Protein AF-A0A2J6TB02-F1 (afdb_monomer)

Foldseek 3Di:
DPDDDPDPPPPPPDPDDPDDDPDPDDPPPPPPPPPDPQQKDFLVPQPPLLSCQQVDPPHDDQPFDWDQAQRPVGNVDRPTTIGRLVSLLAALCNLVSVQVDALVSSLSRLVVCCDPSHHVVQDAQDLPQADPLLSVVQVVVLCVLVVVVRGLSSSLPFLASNLSLVSQVDCPCPGSSVSQLVSSCVSNVHDSVSSNCNNVVNGPPPDPPGNCVVVVPPPCPPVNVVVVVVVVVVVVVVVVVVVVVVVVVVVVVVPPPPPPPPPPDDDDDDDDDDDDDDDDDDDDDPVVVVVVVVVVVVVVVVVVVVVVVVPPDPDPDDDDDDDDDD

Structure (mmCIF, N/CA/C/O backbone):
data_AF-A0A2J6TB02-F1
#
_entry.id   AF-A0A2J6TB02-F1
#
loop_
_atom_site.group_PDB
_atom_site.id
_atom_site.type_symbol
_atom_site.label_atom_id
_atom_site.label_alt_id
_atom_site.label_comp_id
_atom_site.label_asym_id
_atom_site.label_entity_id
_atom_site.label_seq_id
_atom_site.pdbx_PDB_ins_code
_atom_site.Cartn_x
_atom_site.Cartn_y
_atom_site.Cartn_z
_atom_site.occupancy
_atom_site.B_iso_or_equiv
_atom_site.auth_seq_id
_atom_site.auth_comp_id
_atom_site.auth_asym_id
_atom_site.auth_atom_id
_atom_site.pdbx_PDB_model_num
ATOM 1 N N . MET A 1 1 ? 18.908 25.750 47.864 1.00 46.31 1 MET A N 1
ATOM 2 C CA . MET A 1 1 ? 19.789 26.077 46.721 1.00 46.31 1 MET A CA 1
ATOM 3 C C . MET A 1 1 ? 21.236 26.199 47.199 1.00 46.31 1 MET A C 1
ATOM 5 O O . MET A 1 1 ? 21.707 27.306 47.388 1.00 46.31 1 MET A O 1
ATOM 9 N N . ALA A 1 2 ? 21.917 25.078 47.463 1.00 46.22 2 ALA A N 1
ATOM 10 C CA . ALA A 1 2 ? 23.351 25.050 47.797 1.00 46.22 2 ALA A CA 1
ATOM 11 C C . ALA A 1 2 ? 23.852 23.591 47.831 1.00 46.22 2 ALA A C 1
ATOM 13 O O . ALA A 1 2 ? 24.089 23.058 48.908 1.00 46.22 2 ALA A O 1
ATOM 14 N N . ALA A 1 3 ? 23.924 22.899 46.684 1.00 45.91 3 ALA A N 1
ATOM 15 C CA . ALA A 1 3 ? 24.474 21.529 46.652 1.00 45.91 3 ALA A CA 1
ATOM 16 C C . ALA A 1 3 ? 24.924 21.004 45.268 1.00 45.91 3 ALA A C 1
ATOM 18 O O . ALA A 1 3 ? 25.023 19.796 45.105 1.00 45.91 3 ALA A O 1
ATOM 19 N N . TYR A 1 4 ? 25.197 21.852 44.264 1.00 42.38 4 TYR A N 1
ATOM 20 C CA . TYR A 1 4 ? 25.518 21.364 42.903 1.00 42.38 4 TYR A CA 1
ATOM 21 C C . TYR A 1 4 ? 26.764 21.986 42.249 1.00 42.38 4 TYR A C 1
ATOM 23 O O . TYR A 1 4 ? 26.918 21.926 41.038 1.00 42.38 4 TYR A O 1
ATOM 31 N N . PHE A 1 5 ? 27.694 22.550 43.029 1.00 45.69 5 PHE A N 1
ATOM 32 C CA . PHE A 1 5 ? 28.854 23.280 42.480 1.00 45.69 5 PHE A CA 1
ATOM 33 C C . PHE A 1 5 ? 30.220 22.582 42.628 1.00 45.69 5 PHE A C 1
ATOM 35 O O . PHE A 1 5 ? 31.251 23.204 42.399 1.00 45.69 5 PHE A O 1
ATOM 42 N N . LYS A 1 6 ? 30.272 21.296 43.011 1.00 44.72 6 LYS A N 1
ATOM 43 C CA . LYS A 1 6 ? 31.541 20.610 43.350 1.00 44.72 6 LYS A CA 1
ATOM 44 C C . LYS A 1 6 ? 32.016 19.510 42.392 1.00 44.72 6 LYS A C 1
ATOM 46 O O . LYS A 1 6 ? 32.997 18.847 42.703 1.00 44.72 6 LYS A O 1
ATOM 51 N N . LEU A 1 7 ? 31.395 19.336 41.225 1.00 42.66 7 LEU A N 1
ATOM 52 C CA . LEU A 1 7 ? 31.739 18.236 40.304 1.00 42.66 7 LEU A CA 1
ATOM 53 C C . LEU A 1 7 ? 32.368 18.657 38.966 1.00 42.66 7 LEU A C 1
ATOM 55 O O . LEU A 1 7 ? 32.603 17.802 38.122 1.00 42.66 7 LEU A O 1
ATOM 59 N N . TRP A 1 8 ? 32.722 19.934 38.782 1.00 38.50 8 TRP A N 1
ATOM 60 C CA . TRP A 1 8 ? 33.265 20.428 37.504 1.00 38.50 8 TRP A CA 1
ATOM 61 C C . TRP A 1 8 ? 34.790 20.651 37.466 1.00 38.50 8 TRP A C 1
ATOM 63 O O . TRP A 1 8 ? 35.304 21.157 36.479 1.00 38.50 8 TRP A O 1
ATOM 73 N N . ILE A 1 9 ? 35.540 20.270 38.511 1.00 46.28 9 ILE A N 1
ATOM 74 C CA . ILE A 1 9 ? 36.984 20.591 38.614 1.00 46.28 9 ILE A CA 1
ATOM 75 C C . ILE A 1 9 ? 37.921 19.389 38.357 1.00 46.28 9 ILE A C 1
ATOM 77 O O . ILE A 1 9 ? 39.117 19.576 38.172 1.00 46.28 9 ILE A O 1
ATOM 81 N N . ILE A 1 10 ? 37.425 18.150 38.250 1.00 47.09 10 ILE A N 1
ATOM 82 C CA . ILE A 1 10 ? 38.316 16.968 38.152 1.00 47.09 10 ILE A CA 1
ATOM 83 C C . ILE A 1 10 ? 38.626 16.540 36.698 1.00 47.09 10 ILE A C 1
ATOM 85 O O . ILE A 1 10 ? 39.476 15.685 36.480 1.00 47.09 10 ILE A O 1
ATOM 89 N N . SER A 1 11 ? 38.036 17.165 35.673 1.00 44.38 11 SER A N 1
ATOM 90 C CA . SER A 1 11 ? 38.242 16.718 34.280 1.00 44.38 11 SER A CA 1
ATOM 91 C C . SER A 1 11 ? 39.405 17.389 33.528 1.00 44.38 11 SER A C 1
ATOM 93 O O . SER A 1 11 ? 39.646 17.047 32.374 1.00 44.38 11 SER A O 1
ATOM 95 N N . SER A 1 12 ? 40.151 18.304 34.161 1.00 46.81 12 SER A N 1
ATOM 96 C CA . SER A 1 12 ? 41.188 19.118 33.492 1.00 46.81 12 SER A CA 1
ATOM 97 C C . SER A 1 12 ? 42.635 18.639 33.696 1.00 46.81 12 SER A C 1
ATOM 99 O O . SER A 1 12 ? 43.562 19.403 33.444 1.00 46.81 12 SER A O 1
ATOM 101 N N . LEU A 1 13 ? 42.865 17.403 34.158 1.00 48.31 13 LEU A N 1
ATOM 102 C CA . LEU A 1 13 ? 44.206 16.936 34.566 1.00 48.31 13 LEU A CA 1
ATOM 103 C C . LEU A 1 13 ? 44.721 15.667 33.867 1.00 48.31 13 LEU A C 1
ATOM 105 O O . LEU A 1 13 ? 45.691 15.071 34.321 1.00 48.31 13 LEU A O 1
ATOM 109 N N . LEU A 1 14 ? 44.143 15.286 32.726 1.00 47.66 14 LEU A N 1
ATOM 110 C CA . LEU A 1 14 ? 44.705 14.245 31.856 1.00 47.66 14 LEU A CA 1
ATOM 111 C C . LEU A 1 14 ? 45.014 14.818 30.473 1.00 47.66 14 LEU A C 1
ATOM 113 O O . LEU A 1 14 ? 44.365 14.521 29.474 1.00 47.66 14 LEU A O 1
ATOM 117 N N . GLY A 1 15 ? 46.049 15.658 30.439 1.00 50.22 15 GLY A N 1
ATOM 118 C CA . GLY A 1 15 ? 46.806 15.920 29.224 1.00 50.22 15 GLY A CA 1
ATOM 119 C C . GLY A 1 15 ? 47.585 14.667 28.832 1.00 50.22 15 GLY A C 1
ATOM 120 O O . GLY A 1 15 ? 48.647 14.398 29.384 1.00 50.22 15 GLY A O 1
ATOM 121 N N . LEU A 1 16 ? 47.056 13.909 27.874 1.00 47.41 16 LEU A N 1
ATOM 122 C CA . LEU A 1 16 ? 47.821 12.945 27.088 1.00 47.41 16 LEU A CA 1
ATOM 123 C C . LEU A 1 16 ? 47.877 13.463 25.652 1.00 47.41 16 LEU A C 1
ATOM 125 O O . LEU A 1 16 ? 46.959 13.292 24.855 1.00 47.41 16 LEU A O 1
ATOM 129 N N . THR A 1 17 ? 48.978 14.142 25.352 1.00 49.94 17 THR A N 1
ATOM 130 C CA . THR A 1 17 ? 49.419 14.481 24.002 1.00 49.94 17 THR A CA 1
ATOM 131 C C . THR A 1 17 ? 49.739 13.189 23.249 1.00 49.94 17 THR A C 1
ATOM 133 O O . THR A 1 17 ? 50.768 12.563 23.499 1.00 49.94 17 THR A O 1
ATOM 136 N N . SER A 1 18 ? 48.860 12.771 22.337 1.00 43.19 18 SER A N 1
ATOM 137 C CA . SER A 1 18 ? 49.155 11.720 21.358 1.00 43.19 18 SER A CA 1
ATOM 138 C C . SER A 1 18 ? 49.619 12.392 20.066 1.00 43.19 18 SER A C 1
ATOM 140 O O . SER A 1 18 ? 48.856 12.576 19.122 1.00 43.19 18 SER A O 1
ATOM 142 N N . SER A 1 19 ? 50.871 12.842 20.084 1.00 52.50 19 SER A N 1
ATOM 143 C CA . SER A 1 19 ? 51.594 13.278 18.892 1.00 52.50 19 SER A CA 1
ATOM 144 C C . SER A 1 19 ? 52.456 12.118 18.396 1.00 52.50 19 SER A C 1
ATOM 146 O O . SER A 1 19 ? 53.088 11.428 19.191 1.00 52.50 19 SER A O 1
ATOM 148 N N . ASP A 1 20 ? 52.483 11.947 17.078 1.00 50.38 20 ASP A N 1
ATOM 149 C CA . ASP A 1 20 ? 53.468 11.175 16.314 1.00 50.38 20 ASP A CA 1
ATOM 150 C C . ASP A 1 20 ? 53.402 9.644 16.358 1.00 50.38 20 ASP A C 1
ATOM 152 O O . ASP A 1 20 ? 54.275 8.941 16.858 1.00 50.38 20 ASP A O 1
ATOM 156 N N . LEU A 1 21 ? 52.427 9.119 15.615 1.00 48.91 21 LEU A N 1
ATOM 157 C CA . LEU A 1 21 ? 52.620 7.901 14.829 1.00 48.91 21 LEU A CA 1
ATOM 158 C C . LEU A 1 21 ? 52.198 8.185 13.381 1.00 48.91 21 LEU A C 1
ATOM 160 O O . LEU A 1 21 ? 51.115 7.817 12.929 1.00 48.91 21 LEU A O 1
ATOM 164 N N . GLN A 1 22 ? 53.074 8.874 12.639 1.00 49.88 22 GLN A N 1
ATOM 165 C CA . GLN A 1 22 ? 53.019 8.907 11.177 1.00 49.88 22 GLN A CA 1
ATOM 166 C C . GLN A 1 22 ? 53.324 7.505 10.634 1.00 49.88 22 GLN A C 1
ATOM 168 O O . GLN A 1 22 ? 54.446 7.172 10.249 1.00 49.88 22 GLN A O 1
ATOM 173 N N . ALA A 1 23 ? 52.294 6.664 10.592 1.00 51.59 23 ALA A N 1
ATOM 174 C CA . ALA A 1 23 ? 52.298 5.466 9.779 1.00 51.59 23 ALA A CA 1
ATOM 175 C C . ALA A 1 23 ? 52.357 5.893 8.306 1.00 51.59 23 ALA A C 1
ATOM 177 O O . ALA A 1 23 ? 51.432 6.503 7.768 1.00 51.59 23 ALA A O 1
ATOM 178 N N . LYS A 1 24 ? 53.485 5.573 7.673 1.00 54.25 24 LYS A N 1
ATOM 179 C CA . LYS A 1 24 ? 53.781 5.700 6.246 1.00 54.25 24 LYS A CA 1
ATOM 180 C C . LYS A 1 24 ? 52.652 5.050 5.428 1.00 54.25 24 LYS A C 1
ATOM 182 O O . LYS A 1 24 ? 52.675 3.847 5.173 1.00 54.25 24 LYS A O 1
ATOM 187 N N . ARG A 1 25 ? 51.629 5.834 5.060 1.00 47.38 25 ARG A N 1
ATOM 188 C CA . ARG A 1 25 ? 50.544 5.415 4.161 1.00 47.38 25 ARG A CA 1
ATOM 189 C C . ARG A 1 25 ? 51.176 5.061 2.820 1.00 47.38 25 ARG A C 1
ATOM 191 O O . ARG A 1 25 ? 51.662 5.934 2.106 1.00 47.38 25 ARG A O 1
ATOM 198 N N . SER A 1 26 ? 51.182 3.767 2.507 1.00 56.66 26 SER A N 1
ATOM 199 C CA . SER A 1 26 ? 51.401 3.296 1.142 1.00 56.66 26 SER A CA 1
ATOM 200 C C . SER A 1 26 ? 50.425 4.017 0.208 1.00 56.66 26 SER A C 1
ATOM 202 O O . SER A 1 26 ? 49.296 4.286 0.633 1.00 56.66 26 SER A O 1
ATOM 204 N N . PRO A 1 27 ? 50.828 4.347 -1.032 1.00 55.12 27 PRO A N 1
ATOM 205 C CA . PRO A 1 27 ? 49.928 4.941 -2.008 1.00 55.12 27 PRO A CA 1
ATOM 206 C C . PRO A 1 27 ? 48.699 4.043 -2.128 1.00 55.12 27 PRO A C 1
ATOM 208 O O . PRO A 1 27 ? 48.798 2.874 -2.505 1.00 55.12 27 PRO A O 1
ATOM 211 N N . SER A 1 28 ? 47.562 4.589 -1.699 1.00 51.31 28 SER A N 1
ATOM 212 C CA . SER A 1 28 ? 46.261 3.948 -1.783 1.00 51.31 28 SER A CA 1
ATOM 213 C C . SER A 1 28 ? 46.051 3.561 -3.236 1.00 51.31 28 SER A C 1
ATOM 215 O O . SER A 1 28 ? 45.932 4.422 -4.106 1.00 51.31 28 SER A O 1
ATOM 217 N N . PHE A 1 29 ? 46.067 2.260 -3.507 1.00 54.38 29 PHE A N 1
ATOM 218 C CA . PHE A 1 29 ? 45.576 1.721 -4.757 1.00 54.38 29 PHE A CA 1
ATOM 219 C C . PHE A 1 29 ? 44.070 1.993 -4.754 1.00 54.38 29 PHE A C 1
ATOM 221 O O . PHE A 1 29 ? 43.283 1.166 -4.294 1.00 54.38 29 PHE A O 1
ATOM 228 N N . GLU A 1 30 ? 43.670 3.183 -5.212 1.00 52.59 30 GLU A N 1
ATOM 229 C CA . GLU A 1 30 ? 42.312 3.463 -5.666 1.00 52.59 30 GLU A CA 1
ATOM 230 C C . GLU A 1 30 ? 42.057 2.538 -6.853 1.00 52.59 30 GLU A C 1
ATOM 232 O O . GLU A 1 30 ? 42.156 2.896 -8.027 1.00 52.59 30 GLU A O 1
ATOM 237 N N . ARG A 1 31 ? 41.749 1.278 -6.539 1.00 54.69 31 ARG A N 1
ATOM 238 C CA . ARG A 1 31 ? 41.022 0.422 -7.451 1.00 54.69 31 ARG A CA 1
ATOM 239 C C . ARG A 1 31 ? 39.758 1.226 -7.729 1.00 54.69 31 ARG A C 1
ATOM 241 O O . ARG A 1 31 ? 38.950 1.402 -6.821 1.00 54.69 31 ARG A O 1
ATOM 248 N N . LYS A 1 32 ? 39.618 1.760 -8.948 1.00 52.91 32 LYS A N 1
ATOM 249 C CA . LYS A 1 32 ? 38.325 2.171 -9.500 1.00 52.91 32 LYS A CA 1
ATOM 250 C C . LYS A 1 32 ? 37.442 0.931 -9.421 1.00 52.91 32 LYS A C 1
ATOM 252 O O . LYS A 1 32 ? 37.404 0.129 -10.350 1.00 52.91 32 LYS A O 1
ATOM 257 N N . ILE A 1 33 ? 36.829 0.704 -8.263 1.00 57.88 33 ILE A N 1
ATOM 258 C CA . ILE A 1 33 ? 35.740 -0.239 -8.113 1.00 57.88 33 ILE A CA 1
ATOM 259 C C . ILE A 1 33 ? 34.670 0.405 -8.976 1.00 57.88 33 ILE A C 1
ATOM 261 O O . ILE A 1 33 ? 34.096 1.423 -8.592 1.00 57.88 33 ILE A O 1
ATOM 265 N N . GLY A 1 34 ? 34.536 -0.091 -10.211 1.00 57.19 34 GLY A N 1
ATOM 266 C CA . GLY A 1 34 ? 33.449 0.314 -11.086 1.00 57.19 34 GLY A CA 1
ATOM 267 C C . GLY A 1 34 ? 32.182 0.227 -10.255 1.00 57.19 34 GLY A C 1
ATOM 268 O O . GLY A 1 34 ? 31.964 -0.797 -9.603 1.00 57.19 34 GLY A O 1
ATOM 269 N N . ALA A 1 35 ? 31.447 1.338 -10.173 1.00 69.12 35 ALA A N 1
ATOM 270 C CA . ALA A 1 35 ? 30.229 1.408 -9.386 1.00 69.12 35 ALA A CA 1
ATOM 271 C C . ALA A 1 35 ? 29.394 0.167 -9.711 1.00 69.12 35 ALA A C 1
ATOM 273 O O . ALA A 1 35 ? 29.179 -0.136 -10.888 1.00 69.12 35 ALA A O 1
ATOM 274 N N . ALA A 1 36 ? 29.018 -0.592 -8.678 1.00 73.62 36 ALA A N 1
ATOM 275 C CA . ALA A 1 36 ? 28.166 -1.752 -8.873 1.00 73.62 36 ALA A CA 1
ATOM 276 C C . ALA A 1 36 ? 26.937 -1.300 -9.680 1.00 73.62 36 ALA A C 1
ATOM 278 O O . ALA A 1 36 ? 26.425 -0.206 -9.410 1.00 73.62 36 ALA A O 1
ATOM 279 N N . PRO A 1 37 ? 26.508 -2.073 -10.693 1.00 74.50 37 PRO A N 1
ATOM 280 C CA . PRO A 1 37 ? 25.374 -1.687 -11.516 1.00 74.50 37 PRO A CA 1
ATOM 281 C C . PRO A 1 37 ? 24.188 -1.392 -10.601 1.00 74.50 37 PRO A C 1
ATOM 283 O O . PRO A 1 37 ? 23.823 -2.217 -9.762 1.00 74.50 37 PRO A O 1
ATOM 286 N N . THR A 1 38 ? 23.641 -0.182 -10.719 1.00 81.12 38 THR A N 1
ATOM 287 C CA . THR A 1 38 ? 22.475 0.226 -9.939 1.00 81.12 38 THR A CA 1
ATOM 288 C C . THR A 1 38 ? 21.343 -0.742 -10.258 1.00 81.12 38 THR A C 1
ATOM 290 O O . THR A 1 38 ? 21.076 -0.974 -11.441 1.00 81.12 38 THR A O 1
ATOM 293 N N . PRO A 1 39 ? 20.692 -1.339 -9.250 1.00 89.19 39 PRO A N 1
ATOM 294 C CA . PRO A 1 39 ? 19.621 -2.274 -9.518 1.00 89.19 39 PRO A CA 1
ATOM 295 C C . PRO A 1 39 ? 18.463 -1.549 -10.216 1.00 89.19 39 PRO A C 1
ATOM 297 O O . PRO A 1 39 ? 18.171 -0.376 -9.951 1.00 89.19 39 PRO A O 1
ATOM 300 N N . THR A 1 40 ? 17.842 -2.237 -11.170 1.00 90.69 40 THR A N 1
ATOM 301 C CA . THR A 1 40 ? 16.802 -1.684 -12.042 1.00 90.69 40 THR A CA 1
ATOM 302 C C . THR A 1 40 ? 15.509 -2.473 -11.904 1.00 90.69 40 THR A C 1
ATOM 304 O O . THR A 1 40 ? 15.520 -3.666 -11.609 1.00 90.69 40 THR A O 1
ATOM 307 N N . ILE A 1 41 ? 14.387 -1.788 -12.111 1.00 89.62 41 ILE A N 1
ATOM 308 C CA . ILE A 1 41 ? 13.053 -2.379 -12.154 1.00 89.62 41 ILE A CA 1
ATOM 309 C C . ILE A 1 41 ? 12.699 -2.698 -13.596 1.00 89.62 41 ILE A C 1
ATOM 311 O O . ILE A 1 41 ? 12.678 -1.806 -14.450 1.00 89.62 41 ILE A O 1
ATOM 315 N N . ASP A 1 42 ? 12.357 -3.960 -13.827 1.00 87.12 42 ASP A N 1
ATOM 316 C CA . ASP A 1 42 ? 11.754 -4.425 -15.066 1.00 87.12 42 ASP A CA 1
ATOM 317 C C . ASP A 1 42 ? 10.227 -4.485 -14.924 1.00 87.12 42 ASP A C 1
ATOM 319 O O . ASP A 1 42 ? 9.672 -5.337 -14.222 1.00 87.12 42 ASP A O 1
ATOM 323 N N . LEU A 1 43 ? 9.537 -3.575 -15.614 1.00 87.00 43 LEU A N 1
ATOM 324 C CA . LEU A 1 43 ? 8.075 -3.529 -15.628 1.00 87.00 43 LEU A CA 1
ATOM 325 C C . LEU A 1 43 ? 7.449 -4.694 -16.405 1.00 87.00 43 LEU A C 1
ATOM 327 O O . LEU A 1 43 ? 6.277 -4.999 -16.193 1.00 87.00 43 LEU A O 1
ATOM 331 N N . SER A 1 44 ? 8.208 -5.391 -17.256 1.00 85.00 44 SER A N 1
ATOM 332 C CA . SER A 1 44 ? 7.722 -6.572 -17.980 1.00 85.00 44 SER A CA 1
ATOM 333 C C . SER A 1 44 ? 7.493 -7.788 -17.071 1.00 85.00 44 SER A C 1
ATOM 335 O O . SER A 1 44 ? 6.870 -8.764 -17.483 1.00 85.00 44 SER A O 1
ATOM 337 N N . LEU A 1 45 ? 7.939 -7.718 -15.812 1.00 88.88 45 LEU A N 1
ATOM 338 C CA . LEU A 1 45 ? 7.662 -8.719 -14.781 1.00 88.88 45 LEU A CA 1
ATOM 339 C C . LEU A 1 45 ? 6.394 -8.414 -13.969 1.00 88.88 45 LEU A C 1
ATOM 341 O O . LEU A 1 45 ? 6.009 -9.223 -13.125 1.00 88.88 45 LEU A O 1
ATOM 345 N N . MET A 1 46 ? 5.741 -7.266 -14.194 1.00 89.62 46 MET A N 1
ATOM 346 C CA . MET A 1 46 ? 4.469 -6.949 -13.537 1.00 89.62 46 MET A CA 1
ATOM 347 C C . MET A 1 46 ? 3.365 -7.926 -13.981 1.00 89.62 46 MET A C 1
ATOM 349 O O . MET A 1 46 ? 3.453 -8.519 -15.053 1.00 89.62 46 MET A O 1
ATOM 353 N N . PRO A 1 47 ? 2.267 -8.086 -13.230 1.00 91.69 47 PRO A N 1
ATOM 354 C CA . PRO A 1 47 ? 1.117 -8.859 -13.700 1.00 91.69 47 PRO A CA 1
ATOM 355 C C . PRO A 1 47 ? 0.535 -8.302 -15.014 1.00 91.69 47 PRO A C 1
ATOM 357 O O . PRO A 1 47 ? 0.496 -7.091 -15.216 1.00 91.69 47 PRO A O 1
ATOM 360 N N . ALA A 1 48 ? 0.023 -9.164 -15.897 1.00 88.69 48 ALA A N 1
ATOM 361 C CA . ALA A 1 48 ? -0.337 -8.801 -17.278 1.00 88.69 48 ALA A CA 1
ATOM 362 C C . ALA A 1 48 ? -1.277 -7.583 -17.416 1.00 88.69 48 ALA A C 1
ATOM 364 O O . ALA A 1 48 ? -1.062 -6.732 -18.277 1.00 88.69 48 ALA A O 1
ATOM 365 N N . CYS A 1 49 ? -2.300 -7.457 -16.560 1.00 87.06 49 CYS A N 1
ATOM 366 C CA . CYS A 1 49 ? -3.183 -6.281 -16.593 1.00 87.06 49 CYS A CA 1
ATOM 367 C C . CYS A 1 49 ? -2.423 -4.989 -16.260 1.00 87.06 49 CYS A C 1
ATOM 369 O O . CYS A 1 49 ? -2.619 -3.952 -16.889 1.00 87.06 49 CYS A O 1
ATOM 371 N N . VAL A 1 50 ? -1.526 -5.076 -15.282 1.00 87.25 50 VAL A N 1
ATOM 372 C CA . VAL A 1 50 ? -0.728 -3.958 -14.788 1.00 87.25 50 VAL A CA 1
ATOM 373 C C . VAL A 1 50 ? 0.250 -3.505 -15.858 1.00 87.25 50 VAL A C 1
ATOM 375 O O . VAL A 1 50 ? 0.342 -2.311 -16.108 1.00 87.25 50 VAL A O 1
ATOM 378 N N . GLN A 1 51 ? 0.900 -4.439 -16.557 1.00 87.19 51 GLN A N 1
ATOM 379 C CA . GLN A 1 51 ? 1.760 -4.113 -17.697 1.00 87.19 51 GLN A CA 1
ATOM 380 C C . GLN A 1 51 ? 1.016 -3.254 -18.725 1.00 87.19 51 GLN A C 1
ATOM 382 O O . GLN A 1 51 ? 1.484 -2.177 -19.088 1.00 87.19 51 GLN A O 1
ATOM 387 N N . GLY A 1 52 ? -0.182 -3.687 -19.134 1.00 84.00 52 GLY A N 1
ATOM 388 C CA . GLY A 1 52 ? -0.995 -2.959 -20.110 1.00 84.00 52 GLY A CA 1
ATOM 389 C C . GLY A 1 52 ? -1.367 -1.544 -19.658 1.00 84.00 52 GLY A C 1
ATOM 390 O O . GLY A 1 52 ? -1.355 -0.619 -20.467 1.00 84.00 52 GLY A O 1
ATOM 391 N N . SER A 1 53 ? -1.655 -1.354 -18.369 1.00 85.75 53 SER A N 1
ATOM 392 C CA . SER A 1 53 ? -2.073 -0.056 -17.828 1.00 85.75 53 SER A CA 1
ATOM 393 C C . SER A 1 53 ? -0.918 0.865 -17.425 1.00 85.75 53 SER A C 1
ATOM 395 O O . SER A 1 53 ? -1.072 2.083 -17.480 1.00 85.75 53 SER A O 1
ATOM 397 N N . CYS A 1 54 ? 0.218 0.312 -17.003 1.00 83.31 54 CYS A N 1
ATOM 398 C CA . CYS A 1 54 ? 1.353 1.056 -16.449 1.00 83.31 54 CYS A CA 1
ATOM 399 C C . CYS A 1 54 ? 2.444 1.359 -17.477 1.00 83.31 54 CYS A C 1
ATOM 401 O O . CYS A 1 54 ? 3.172 2.331 -17.309 1.00 83.31 54 CYS A O 1
ATOM 403 N N . ILE A 1 55 ? 2.550 0.555 -18.537 1.00 82.81 55 ILE A N 1
ATOM 404 C CA . ILE A 1 55 ? 3.535 0.742 -19.616 1.00 82.81 55 ILE A CA 1
ATOM 405 C C . ILE A 1 55 ? 2.911 1.515 -20.796 1.00 82.81 55 ILE A C 1
ATOM 407 O O . ILE A 1 55 ? 3.611 1.973 -21.697 1.00 82.81 55 ILE A O 1
ATOM 411 N N . SER A 1 56 ? 1.586 1.702 -20.796 1.00 76.12 56 SER A N 1
ATOM 412 C CA . SER A 1 56 ? 0.891 2.464 -21.836 1.00 76.12 56 SER A CA 1
ATOM 413 C C . SER A 1 56 ? 1.401 3.913 -21.920 1.00 76.12 56 SER A C 1
ATOM 415 O O . SER A 1 56 ? 1.576 4.551 -20.881 1.00 76.12 56 SER A O 1
ATOM 417 N N . PRO A 1 57 ? 1.534 4.499 -23.128 1.00 71.44 57 PRO A N 1
ATOM 418 C CA . PRO A 1 57 ? 1.871 5.916 -23.308 1.00 71.44 57 PRO A CA 1
ATOM 419 C C . PRO A 1 57 ? 0.897 6.883 -22.619 1.00 71.44 57 PRO A C 1
ATOM 421 O O . PRO A 1 57 ? 1.220 8.047 -22.411 1.00 71.44 57 PRO A O 1
ATOM 424 N N . SER A 1 58 ? -0.315 6.419 -22.301 1.00 72.88 58 SER A N 1
ATOM 425 C CA . SER A 1 58 ? -1.336 7.194 -21.590 1.00 72.88 58 SER A CA 1
ATOM 426 C C . SER A 1 58 ? -1.184 7.153 -20.065 1.00 72.88 58 SER A C 1
ATOM 428 O O . SER A 1 58 ? -1.944 7.825 -19.366 1.00 72.88 58 SER A O 1
ATOM 430 N N . ALA A 1 59 ? -0.263 6.345 -19.533 1.00 76.62 59 ALA A N 1
ATOM 431 C CA . ALA A 1 59 ? 0.000 6.283 -18.103 1.00 76.62 59 ALA A CA 1
ATOM 432 C C . ALA A 1 59 ? 0.617 7.600 -17.610 1.00 76.62 59 ALA A C 1
ATOM 434 O O . ALA A 1 59 ? 1.368 8.271 -18.321 1.00 76.62 59 ALA A O 1
ATOM 435 N N . LYS A 1 60 ? 0.299 7.974 -16.365 1.00 77.06 60 LYS A N 1
ATOM 436 C CA . LYS A 1 60 ? 0.896 9.146 -15.718 1.00 77.06 60 LYS A CA 1
ATOM 437 C C . LYS A 1 60 ? 2.419 8.952 -15.688 1.00 77.06 60 LYS A C 1
ATOM 439 O O . LYS A 1 60 ? 2.866 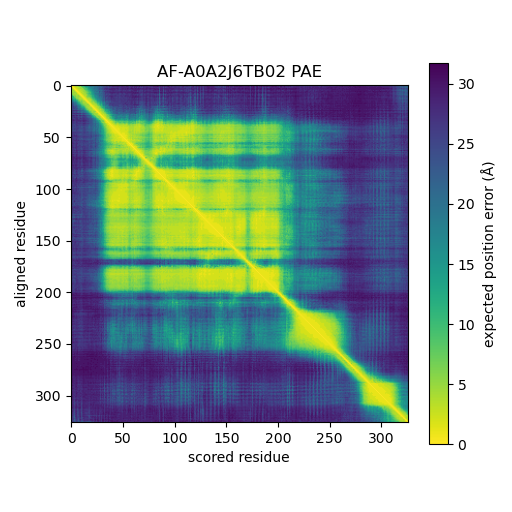7.889 -15.250 1.00 77.06 60 LYS A O 1
ATOM 444 N N . PRO A 1 61 ? 3.211 9.932 -16.154 1.00 77.44 61 PRO A N 1
ATOM 445 C CA . PRO A 1 61 ? 4.649 9.760 -16.254 1.00 77.44 61 PRO A CA 1
ATOM 446 C C . PRO A 1 61 ? 5.251 9.524 -14.870 1.00 77.44 61 PRO A C 1
ATOM 448 O O . PRO A 1 61 ? 4.928 10.216 -13.901 1.00 77.44 61 PRO A O 1
ATOM 451 N N . ILE A 1 62 ? 6.135 8.534 -14.790 1.00 84.75 62 ILE A N 1
ATOM 452 C CA . ILE A 1 62 ? 6.947 8.280 -13.605 1.00 84.75 62 ILE A CA 1
ATOM 453 C C . ILE A 1 62 ? 8.116 9.259 -13.650 1.00 84.75 62 ILE A C 1
ATOM 455 O O . ILE A 1 62 ? 8.880 9.265 -14.615 1.00 84.75 62 ILE A O 1
ATOM 459 N N . ASN A 1 63 ? 8.273 10.072 -12.604 1.00 87.12 63 ASN A N 1
ATOM 460 C CA . ASN A 1 63 ? 9.355 11.055 -12.490 1.00 87.12 63 ASN A CA 1
ATOM 461 C C . ASN A 1 63 ? 10.689 10.383 -12.120 1.00 87.12 63 ASN A C 1
ATOM 463 O O . ASN A 1 63 ? 11.315 10.718 -11.116 1.00 87.12 63 ASN A O 1
ATOM 467 N N . CYS A 1 64 ? 11.107 9.407 -12.924 1.00 87.88 64 CYS A N 1
ATOM 468 C CA . CYS A 1 64 ? 12.373 8.704 -12.801 1.00 87.88 64 CYS A CA 1
ATOM 469 C C . CYS A 1 64 ? 13.076 8.650 -14.156 1.00 87.88 64 CYS A C 1
ATOM 471 O O . CYS A 1 64 ? 12.414 8.431 -15.173 1.00 87.88 64 CYS A O 1
ATOM 473 N N . PRO A 1 65 ? 14.410 8.820 -14.193 1.00 88.31 65 PRO A N 1
ATOM 474 C CA . PRO A 1 65 ? 15.152 8.665 -15.431 1.00 88.31 65 PRO A CA 1
ATOM 475 C C . PRO A 1 65 ? 15.020 7.223 -15.915 1.00 88.31 65 PRO A C 1
ATOM 477 O O . PRO A 1 65 ? 15.151 6.278 -15.137 1.00 88.31 65 PRO A O 1
ATOM 480 N N . THR A 1 66 ? 14.758 7.058 -17.204 1.00 85.62 66 THR A N 1
ATOM 481 C CA . THR A 1 66 ? 14.747 5.746 -17.843 1.00 85.62 66 THR A CA 1
ATOM 482 C C . THR A 1 66 ? 16.178 5.319 -18.120 1.00 85.62 66 THR A C 1
ATOM 484 O O . THR A 1 66 ? 16.951 6.088 -18.698 1.00 85.62 66 THR A O 1
ATOM 487 N N . VAL A 1 67 ? 16.530 4.096 -17.744 1.00 82.50 67 VAL A N 1
ATOM 488 C CA . VAL A 1 67 ? 17.821 3.500 -18.087 1.00 82.50 67 VAL A CA 1
ATOM 489 C C . VAL A 1 67 ? 17.597 2.562 -19.274 1.00 82.50 67 VAL A C 1
ATOM 491 O O . VAL A 1 67 ? 16.760 1.659 -19.175 1.00 82.50 67 VAL A O 1
ATOM 494 N N . PRO A 1 68 ? 18.302 2.759 -20.403 1.00 73.12 68 PRO A N 1
ATOM 495 C CA . PRO A 1 68 ? 18.308 1.779 -21.476 1.00 73.12 68 PRO A CA 1
ATOM 496 C C . PRO A 1 68 ? 18.916 0.486 -20.936 1.00 73.12 68 PRO A C 1
ATOM 498 O O . PRO A 1 68 ? 20.085 0.462 -20.550 1.00 73.12 68 PRO A O 1
ATOM 501 N N . ALA A 1 69 ? 18.125 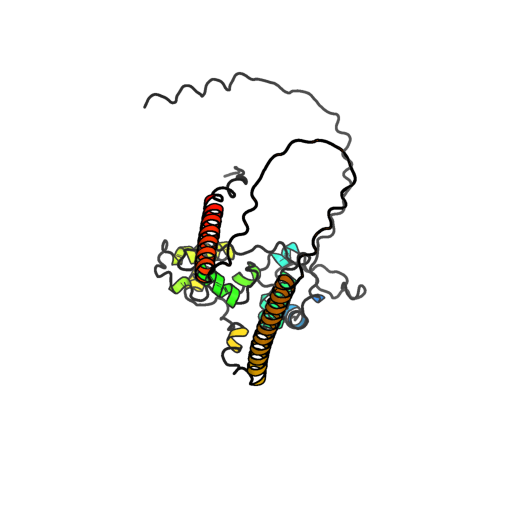-0.578 -20.891 1.00 69.19 69 ALA A N 1
ATOM 502 C CA . ALA A 1 69 ? 18.590 -1.902 -20.519 1.00 69.19 69 ALA A CA 1
ATOM 503 C C . ALA A 1 69 ? 18.046 -2.920 -21.530 1.00 69.19 69 ALA A C 1
ATOM 505 O O . ALA A 1 69 ? 16.927 -2.744 -22.022 1.00 69.19 69 ALA A O 1
ATOM 506 N N . PRO A 1 70 ? 18.818 -3.971 -21.862 1.00 69.00 70 PRO A N 1
ATOM 507 C CA . PRO A 1 70 ? 18.282 -5.086 -22.628 1.00 69.00 70 PRO A CA 1
ATOM 508 C C . PRO A 1 70 ? 17.087 -5.674 -21.875 1.00 69.00 70 PRO A C 1
ATOM 510 O O . PRO A 1 70 ? 17.158 -5.835 -20.653 1.00 69.00 70 PRO A O 1
ATOM 513 N N . CYS A 1 71 ? 16.003 -5.999 -22.581 1.00 67.25 71 CYS A N 1
ATOM 514 C CA . CYS A 1 71 ? 14.878 -6.684 -21.953 1.00 67.25 71 CYS A CA 1
ATOM 515 C C . CYS A 1 71 ? 15.376 -7.995 -21.312 1.00 67.25 71 CYS A C 1
ATOM 517 O O . CYS A 1 71 ? 16.032 -8.785 -21.996 1.00 67.25 71 CYS A O 1
ATOM 519 N N . PRO A 1 72 ? 15.054 -8.292 -20.040 1.00 61.84 72 PRO A N 1
ATOM 520 C CA . PRO A 1 72 ? 15.461 -9.552 -19.408 1.00 61.84 72 PRO A CA 1
ATOM 521 C C . PRO A 1 72 ? 14.935 -10.794 -20.136 1.00 61.84 72 PRO A C 1
ATOM 523 O O . PRO A 1 72 ? 15.565 -11.849 -20.110 1.00 61.84 72 PRO A O 1
ATOM 526 N N . SER A 1 73 ? 13.796 -10.656 -20.816 1.00 63.41 73 SER A N 1
ATOM 527 C CA . SER A 1 73 ? 13.175 -11.685 -21.652 1.00 63.41 73 SER A CA 1
ATOM 528 C C . SER A 1 73 ? 13.721 -11.745 -23.084 1.00 63.41 73 SER A C 1
ATOM 530 O O . SER A 1 73 ? 13.576 -12.776 -23.737 1.00 63.41 73 SER A O 1
ATOM 532 N N . ASP A 1 74 ? 14.364 -10.680 -23.569 1.00 66.06 74 ASP A N 1
ATOM 533 C CA . ASP A 1 74 ? 14.928 -10.590 -24.916 1.00 66.06 74 ASP A CA 1
ATOM 534 C C . ASP A 1 74 ? 16.092 -9.591 -24.943 1.00 66.06 74 ASP A C 1
ATOM 536 O O . ASP A 1 74 ? 15.918 -8.390 -25.155 1.00 66.06 74 ASP A O 1
ATOM 540 N N . ALA A 1 75 ? 17.310 -10.098 -24.748 1.00 65.50 75 ALA A N 1
ATOM 541 C CA . ALA A 1 75 ? 18.513 -9.272 -24.717 1.00 65.50 75 ALA A CA 1
ATOM 542 C C . ALA A 1 75 ? 18.779 -8.516 -26.035 1.00 65.50 75 ALA A C 1
ATOM 544 O O . ALA A 1 75 ? 19.595 -7.595 -26.052 1.00 65.50 75 ALA A O 1
ATOM 545 N N . THR A 1 76 ? 18.117 -8.894 -27.135 1.00 67.31 76 THR A N 1
ATOM 546 C CA . THR A 1 76 ? 18.221 -8.182 -28.417 1.00 67.31 76 THR A CA 1
ATOM 547 C C . THR A 1 76 ? 17.261 -7.003 -28.513 1.00 67.31 76 THR A C 1
ATOM 549 O O . THR A 1 76 ? 17.494 -6.079 -29.294 1.00 67.31 76 THR A O 1
ATOM 552 N N . ASN A 1 77 ? 16.218 -6.991 -27.685 1.00 66.31 77 ASN A N 1
ATOM 553 C CA . ASN A 1 77 ? 15.260 -5.911 -27.638 1.00 66.31 77 ASN A CA 1
ATOM 554 C C . ASN A 1 77 ? 15.725 -4.821 -26.657 1.00 66.31 77 ASN A C 1
ATOM 556 O O . ASN A 1 77 ? 15.756 -4.998 -25.439 1.00 66.31 77 ASN A O 1
ATOM 560 N N . THR A 1 78 ? 16.095 -3.664 -27.205 1.00 62.44 78 THR A N 1
ATOM 561 C CA . THR A 1 78 ? 16.530 -2.485 -26.441 1.00 62.44 78 THR A CA 1
ATOM 562 C C . THR A 1 78 ? 15.391 -1.506 -26.161 1.00 62.44 78 THR A C 1
ATOM 564 O O . THR A 1 78 ? 15.643 -0.410 -25.667 1.00 62.44 78 THR A O 1
ATOM 567 N N . THR A 1 79 ? 14.146 -1.845 -26.514 1.00 68.38 79 THR A N 1
ATOM 568 C CA . THR A 1 79 ? 12.994 -0.955 -26.302 1.00 68.38 79 THR A CA 1
ATOM 569 C C . THR A 1 79 ? 12.397 -1.079 -24.904 1.00 68.38 79 THR A C 1
ATOM 571 O O . THR A 1 79 ? 11.421 -0.390 -24.608 1.00 68.38 79 THR A O 1
ATOM 574 N N . CYS A 1 80 ? 12.933 -1.951 -24.043 1.00 71.12 80 CYS A N 1
ATOM 575 C CA . CYS A 1 80 ? 12.470 -2.035 -22.666 1.00 71.12 80 CYS A CA 1
ATOM 576 C C . CYS A 1 80 ? 12.846 -0.780 -21.888 1.00 71.12 80 CYS A C 1
ATOM 578 O O . CYS A 1 80 ? 13.994 -0.335 -21.865 1.00 71.12 80 CYS A O 1
ATOM 580 N N . VAL A 1 81 ? 11.844 -0.225 -21.216 1.00 73.75 81 VAL A N 1
ATOM 581 C CA . VAL A 1 81 ? 12.021 0.897 -20.309 1.00 73.75 81 VAL A CA 1
ATOM 582 C C . VAL A 1 81 ? 12.247 0.328 -18.917 1.00 73.75 81 VAL A C 1
ATOM 584 O O . VAL A 1 81 ? 11.345 -0.279 -18.341 1.00 73.75 81 VAL A O 1
ATOM 587 N N . THR A 1 82 ? 13.450 0.524 -18.381 1.00 86.62 82 THR A N 1
ATOM 588 C CA . THR A 1 82 ? 13.751 0.206 -16.982 1.00 86.62 82 THR A CA 1
ATOM 589 C C . THR A 1 82 ? 13.950 1.478 -16.177 1.00 86.62 82 THR A C 1
ATOM 591 O O . THR A 1 82 ? 14.329 2.525 -16.713 1.00 86.62 82 THR A O 1
ATOM 594 N N . TYR A 1 83 ? 13.694 1.386 -14.877 1.00 89.62 83 TYR A N 1
ATOM 595 C CA . TYR A 1 83 ? 13.883 2.489 -13.941 1.00 89.62 83 TYR A CA 1
ATOM 596 C C . TYR A 1 83 ? 14.895 2.098 -12.866 1.00 89.62 83 TYR A C 1
ATOM 598 O O . TYR A 1 83 ? 14.881 0.950 -12.424 1.00 89.62 83 TYR A O 1
ATOM 606 N N . PRO A 1 84 ? 15.739 3.025 -12.383 1.00 91.19 84 PRO A N 1
ATOM 607 C CA . PRO A 1 84 ? 16.525 2.792 -11.181 1.00 91.19 84 PRO A CA 1
ATOM 608 C C . PRO A 1 84 ? 15.591 2.448 -10.020 1.00 91.19 84 PRO A C 1
ATOM 610 O O . PRO A 1 84 ? 14.658 3.208 -9.736 1.00 91.19 84 PRO A O 1
ATOM 613 N N . GLN A 1 85 ? 15.852 1.326 -9.350 1.00 91.31 85 GLN A N 1
ATOM 614 C CA . GLN A 1 85 ? 15.005 0.806 -8.276 1.00 91.31 85 GLN A CA 1
ATOM 615 C C . GLN A 1 85 ? 14.775 1.845 -7.179 1.00 91.31 85 GLN A C 1
ATOM 617 O O . GLN A 1 85 ? 13.632 2.141 -6.839 1.00 91.31 85 GLN A O 1
ATOM 622 N N . ASP A 1 86 ? 15.839 2.504 -6.723 1.00 90.81 86 ASP A N 1
ATOM 623 C CA . ASP A 1 86 ? 15.754 3.522 -5.674 1.00 90.81 86 ASP A CA 1
ATOM 624 C C . ASP A 1 86 ? 14.868 4.714 -6.042 1.00 90.81 86 ASP A C 1
ATOM 626 O O . ASP A 1 86 ? 14.241 5.308 -5.165 1.00 90.81 86 ASP A O 1
ATOM 630 N N . CYS A 1 87 ? 14.826 5.090 -7.323 1.00 90.81 87 CYS A N 1
ATOM 631 C CA . CYS A 1 87 ? 13.938 6.154 -7.770 1.00 90.81 87 CYS A CA 1
ATOM 632 C C . CYS A 1 87 ? 12.502 5.644 -7.825 1.00 90.81 87 CYS A C 1
ATOM 634 O O . CYS A 1 87 ? 11.618 6.253 -7.228 1.00 90.81 87 CYS A O 1
ATOM 636 N N . TYR A 1 88 ? 12.284 4.515 -8.505 1.00 91.06 88 TYR A N 1
ATOM 637 C CA . TYR A 1 88 ? 10.961 3.945 -8.733 1.00 91.06 88 TYR A CA 1
ATOM 638 C C . TYR A 1 88 ? 10.225 3.670 -7.417 1.00 91.06 88 TYR A C 1
ATOM 640 O O . TYR A 1 88 ? 9.081 4.086 -7.248 1.00 91.06 88 TYR A O 1
ATOM 648 N N . CYS A 1 89 ? 10.906 3.063 -6.442 1.00 91.50 89 CYS A N 1
ATOM 649 C CA . CYS A 1 89 ? 10.319 2.704 -5.153 1.00 91.50 89 CYS A CA 1
ATOM 650 C C . CYS A 1 89 ? 9.975 3.907 -4.260 1.00 91.50 89 CYS A C 1
ATOM 652 O O . CYS A 1 89 ? 9.202 3.750 -3.318 1.00 91.50 89 CYS A O 1
ATOM 654 N N . LYS A 1 90 ? 10.517 5.102 -4.539 1.00 88.31 90 LYS A N 1
ATOM 655 C CA . LYS A 1 90 ? 10.201 6.346 -3.810 1.00 88.31 90 LYS A CA 1
ATOM 656 C C . LYS A 1 90 ? 9.049 7.136 -4.425 1.00 88.31 90 LYS A C 1
ATOM 658 O O . LYS A 1 90 ? 8.561 8.074 -3.800 1.00 88.31 90 LYS A O 1
ATOM 663 N N . GLN A 1 91 ? 8.642 6.810 -5.650 1.00 86.88 91 GLN A N 1
ATOM 664 C CA . GLN A 1 91 ? 7.536 7.500 -6.302 1.00 86.88 91 GLN A CA 1
ATOM 665 C C . GLN A 1 91 ? 6.217 7.091 -5.653 1.00 86.88 91 GLN A C 1
ATOM 667 O O . GLN A 1 91 ? 6.013 5.926 -5.339 1.00 86.88 91 GLN A O 1
ATOM 672 N N . THR A 1 92 ? 5.279 8.026 -5.526 1.00 78.88 92 THR A N 1
ATOM 673 C CA . THR A 1 92 ? 3.942 7.726 -4.994 1.00 78.88 92 THR A CA 1
ATOM 674 C C . THR A 1 92 ? 3.064 7.009 -6.020 1.00 78.88 92 THR A C 1
ATOM 676 O O . THR A 1 92 ? 2.322 6.107 -5.675 1.00 78.88 92 THR A O 1
ATOM 679 N N . ILE A 1 93 ? 3.225 7.335 -7.302 1.00 78.69 93 ILE A N 1
ATOM 680 C CA . ILE A 1 93 ? 2.376 6.912 -8.428 1.00 78.69 93 ILE A CA 1
ATOM 681 C C . ILE A 1 93 ? 2.577 5.474 -8.990 1.00 78.69 93 ILE A C 1
ATOM 683 O O . ILE A 1 93 ? 1.674 5.035 -9.703 1.00 78.69 93 ILE A O 1
ATOM 687 N N . PRO A 1 94 ? 3.652 4.689 -8.731 1.00 79.38 94 PRO A N 1
ATOM 688 C CA . PRO A 1 94 ? 3.940 3.436 -9.451 1.00 79.38 94 PRO A CA 1
ATOM 689 C C . PRO A 1 94 ? 2.800 2.424 -9.508 1.00 79.38 94 PRO A C 1
ATOM 691 O O . PRO A 1 94 ? 2.693 1.643 -10.447 1.00 79.38 94 PRO A O 1
ATOM 694 N N . LEU A 1 95 ? 1.956 2.430 -8.482 1.00 85.00 95 LEU A N 1
ATOM 695 C CA . LEU A 1 95 ? 0.837 1.516 -8.341 1.00 85.00 95 LEU A CA 1
ATOM 696 C C . LEU A 1 95 ? -0.500 2.114 -8.817 1.00 85.00 95 LEU A C 1
ATOM 698 O O . LEU A 1 95 ? -1.441 1.379 -9.107 1.00 85.00 95 LEU A O 1
ATOM 702 N N . ALA A 1 96 ? -0.587 3.433 -8.992 1.00 84.38 96 ALA A N 1
ATOM 703 C CA . ALA A 1 96 ? -1.812 4.129 -9.385 1.00 84.38 96 ALA A CA 1
ATOM 704 C C . ALA A 1 96 ? -2.383 3.631 -10.726 1.00 84.38 96 ALA A C 1
ATOM 706 O O . ALA A 1 96 ? -3.594 3.570 -10.932 1.00 84.38 96 ALA A O 1
ATOM 707 N N . CYS A 1 97 ? -1.517 3.246 -11.662 1.00 85.31 97 CYS A N 1
ATOM 708 C CA . CYS A 1 97 ? -1.923 2.726 -12.967 1.00 85.31 97 CYS A CA 1
ATOM 709 C C . CYS A 1 97 ? -2.646 1.366 -12.869 1.00 85.31 97 CYS A C 1
ATOM 711 O O . CYS A 1 97 ? -3.580 1.099 -13.636 1.00 85.31 97 CYS A O 1
ATOM 713 N N . ALA A 1 98 ? -2.296 0.541 -11.877 1.00 88.50 98 ALA A N 1
ATOM 714 C CA . ALA A 1 98 ? -2.925 -0.754 -11.637 1.00 88.50 98 ALA A CA 1
ATOM 715 C C . ALA A 1 98 ? -4.355 -0.633 -11.077 1.00 88.50 98 ALA A C 1
ATOM 717 O O . ALA A 1 98 ? -5.109 -1.600 -11.131 1.00 88.50 98 ALA A O 1
ATOM 718 N N . TRP A 1 99 ? -4.785 0.552 -10.626 1.00 85.12 99 TRP A N 1
ATOM 719 C CA . TRP A 1 99 ? -6.153 0.783 -10.129 1.00 85.12 99 TRP A CA 1
ATOM 720 C C . TRP A 1 99 ? -7.245 0.583 -11.186 1.00 85.12 99 TRP A C 1
ATOM 722 O O . TRP A 1 99 ? -8.422 0.427 -10.867 1.00 85.12 99 TRP A O 1
ATOM 732 N N . SER A 1 100 ? -6.869 0.628 -12.465 1.00 85.94 100 SER A N 1
ATOM 733 C CA . SER A 1 100 ? -7.765 0.323 -13.585 1.00 85.94 100 SER A CA 1
ATOM 734 C C . SER A 1 100 ? -8.072 -1.174 -13.725 1.00 85.94 100 SER A C 1
ATOM 736 O O . SER A 1 100 ? -9.041 -1.541 -14.392 1.00 85.94 100 SER A O 1
ATOM 738 N N . CYS A 1 101 ? -7.269 -2.032 -13.096 1.00 88.88 101 CYS A N 1
ATOM 739 C CA . CYS A 1 101 ? -7.398 -3.476 -13.167 1.00 88.88 101 CYS A CA 1
ATOM 740 C C . CYS A 1 101 ? -8.479 -4.026 -12.227 1.00 88.88 101 CYS A C 1
ATOM 742 O O . CYS A 1 101 ? -8.999 -3.347 -11.340 1.00 88.88 101 CYS A O 1
ATOM 744 N N . SER A 1 102 ? -8.827 -5.304 -12.417 1.00 89.50 102 SER A N 1
ATOM 745 C CA . SER A 1 102 ? -9.650 -6.023 -11.443 1.00 89.50 102 SER A CA 1
ATOM 746 C C . SER A 1 102 ? -8.953 -6.077 -10.083 1.00 89.50 102 SER A C 1
ATOM 748 O O . SER A 1 102 ? -7.726 -6.074 -10.003 1.00 89.50 102 SER A O 1
ATOM 750 N N . TRP A 1 103 ? -9.741 -6.206 -9.015 1.00 85.00 103 TRP A N 1
ATOM 751 C CA . TRP A 1 103 ? -9.223 -6.293 -7.650 1.00 85.00 103 TRP A CA 1
ATOM 752 C C . TRP A 1 103 ? -8.133 -7.359 -7.479 1.00 85.00 103 TRP A C 1
ATOM 754 O O . TRP A 1 103 ? -7.104 -7.106 -6.869 1.00 85.00 103 TRP A O 1
ATOM 764 N N . TRP A 1 104 ? -8.316 -8.532 -8.086 1.00 88.62 104 TRP A N 1
ATOM 765 C CA . TRP A 1 104 ? -7.315 -9.597 -8.048 1.00 88.62 104 TRP A CA 1
ATOM 766 C C . TRP A 1 104 ? -5.980 -9.186 -8.685 1.00 88.62 104 TRP A C 1
ATOM 768 O O . TRP A 1 104 ? -4.920 -9.436 -8.124 1.00 88.62 104 TRP A O 1
ATOM 778 N N . ASN A 1 105 ? -6.020 -8.518 -9.839 1.00 90.94 105 ASN A N 1
ATOM 779 C CA . ASN A 1 105 ? -4.810 -8.035 -10.504 1.00 90.94 105 ASN A CA 1
ATOM 780 C C . ASN A 1 105 ? -4.141 -6.898 -9.728 1.00 90.94 105 ASN A C 1
ATOM 782 O O . ASN A 1 105 ? -2.920 -6.803 -9.739 1.00 90.94 105 ASN A O 1
ATOM 786 N N . TRP A 1 106 ? -4.934 -6.063 -9.054 1.00 88.94 106 TRP A N 1
ATOM 787 C CA . TRP A 1 106 ? -4.426 -5.056 -8.131 1.00 88.94 106 TRP A CA 1
ATOM 788 C C . TRP A 1 106 ? -3.633 -5.703 -6.981 1.00 88.94 106 TRP A C 1
ATOM 790 O O . TRP A 1 106 ? -2.488 -5.326 -6.753 1.00 88.94 106 TRP A O 1
ATOM 800 N N . LEU A 1 107 ? -4.178 -6.743 -6.338 1.00 89.88 107 LEU A N 1
ATOM 801 C CA . LEU A 1 107 ? -3.475 -7.483 -5.279 1.00 89.88 107 LEU A CA 1
ATOM 802 C C . LEU A 1 107 ? -2.159 -8.094 -5.766 1.00 89.88 107 LEU A C 1
ATOM 804 O O . LEU A 1 107 ? -1.149 -8.008 -5.077 1.00 89.88 107 LEU A O 1
ATOM 808 N N . LEU A 1 108 ? -2.151 -8.678 -6.969 1.00 91.62 108 LEU A N 1
ATOM 809 C CA . LEU A 1 108 ? -0.922 -9.197 -7.572 1.00 91.62 108 LEU A CA 1
ATOM 810 C C . LEU A 1 108 ? 0.093 -8.084 -7.870 1.00 91.62 108 LEU A C 1
ATOM 812 O O . LEU A 1 108 ? 1.294 -8.328 -7.812 1.00 91.62 108 LEU A O 1
ATOM 816 N N . ALA A 1 109 ? -0.370 -6.878 -8.212 1.00 91.69 109 ALA A N 1
ATOM 817 C CA . ALA A 1 109 ? 0.494 -5.723 -8.444 1.00 91.69 109 ALA A CA 1
ATOM 818 C C . ALA A 1 109 ? 1.161 -5.267 -7.144 1.00 91.69 109 ALA A C 1
ATOM 820 O O . ALA A 1 109 ? 2.362 -5.005 -7.125 1.00 91.69 109 ALA A O 1
ATOM 821 N N . GLU A 1 110 ? 0.375 -5.188 -6.070 1.00 90.38 110 GLU A N 1
ATOM 822 C CA . GLU A 1 110 ? 0.860 -4.823 -4.744 1.00 90.38 110 GLU A CA 1
ATOM 823 C C . GLU A 1 110 ? 1.838 -5.874 -4.204 1.00 90.38 110 GLU A C 1
ATOM 825 O O . GLU A 1 110 ? 2.921 -5.510 -3.751 1.00 90.38 110 GLU A O 1
ATOM 830 N N . ASP A 1 111 ? 1.508 -7.165 -4.323 1.00 91.00 111 ASP A N 1
ATOM 831 C CA . ASP A 1 111 ? 2.395 -8.267 -3.934 1.00 91.00 111 ASP A CA 1
ATOM 832 C C . ASP A 1 111 ? 3.707 -8.221 -4.722 1.00 91.00 111 ASP A C 1
ATOM 834 O O . ASP A 1 111 ? 4.778 -8.218 -4.122 1.00 91.00 111 ASP A O 1
ATOM 838 N N . TRP A 1 112 ? 3.634 -8.067 -6.053 1.00 92.31 112 TRP A N 1
ATOM 839 C CA . TRP A 1 112 ? 4.811 -7.900 -6.910 1.00 92.31 112 TRP A CA 1
ATOM 840 C C . TRP A 1 112 ? 5.681 -6.718 -6.471 1.00 92.31 112 TRP A C 1
ATOM 842 O O . TRP A 1 112 ? 6.904 -6.859 -6.418 1.00 92.31 112 TRP A O 1
ATOM 852 N N . PHE A 1 113 ? 5.064 -5.578 -6.148 1.00 92.50 113 PHE A N 1
ATOM 853 C CA . PHE A 1 113 ? 5.759 -4.369 -5.709 1.00 92.50 113 PHE A CA 1
ATOM 854 C C . PHE A 1 113 ? 6.440 -4.569 -4.350 1.00 92.50 113 PHE A C 1
ATOM 856 O O . PHE A 1 113 ? 7.574 -4.136 -4.155 1.00 92.50 113 PHE A O 1
ATOM 863 N N . ALA A 1 114 ? 5.781 -5.268 -3.427 1.00 91.25 114 ALA A N 1
ATOM 864 C CA . ALA A 1 114 ? 6.288 -5.538 -2.086 1.00 91.25 114 ALA A CA 1
ATOM 865 C C . ALA A 1 114 ? 7.389 -6.611 -2.037 1.00 91.25 114 ALA A C 1
ATOM 867 O O . ALA A 1 114 ? 7.977 -6.835 -0.974 1.00 91.25 114 ALA A O 1
ATOM 868 N N . ARG A 1 115 ? 7.696 -7.282 -3.157 1.00 91.81 115 ARG A N 1
ATOM 869 C CA . ARG A 1 115 ? 8.738 -8.314 -3.174 1.00 91.81 115 ARG A CA 1
ATOM 870 C C . ARG A 1 115 ? 10.120 -7.729 -2.843 1.00 91.81 115 ARG A C 1
ATOM 872 O O . ARG A 1 115 ? 10.422 -6.596 -3.235 1.00 91.81 115 ARG A O 1
ATOM 879 N N . PRO A 1 116 ? 11.003 -8.511 -2.190 1.00 89.38 116 PRO A N 1
ATOM 880 C CA . PRO A 1 116 ? 12.340 -8.053 -1.815 1.00 89.38 116 PRO A CA 1
ATOM 881 C C . PRO A 1 116 ? 13.222 -7.610 -2.984 1.00 89.38 116 PRO A C 1
ATOM 883 O O . PRO A 1 116 ? 14.040 -6.709 -2.824 1.00 89.38 116 PRO A O 1
ATOM 886 N N . ASP A 1 117 ? 13.042 -8.222 -4.153 1.00 89.31 117 ASP A N 1
ATOM 887 C CA . ASP A 1 117 ? 13.753 -7.901 -5.391 1.00 89.31 117 ASP A CA 1
ATOM 888 C C . ASP A 1 117 ? 13.206 -6.654 -6.107 1.00 89.31 117 ASP A C 1
ATOM 890 O O . ASP A 1 117 ? 13.869 -6.143 -7.004 1.00 89.31 117 ASP A O 1
ATOM 894 N N . VAL A 1 118 ? 12.031 -6.147 -5.710 1.00 92.00 118 VAL A N 1
ATOM 895 C CA . VAL A 1 118 ? 11.362 -5.008 -6.359 1.00 92.00 118 VAL A CA 1
ATOM 896 C C . VAL A 1 118 ? 11.435 -3.765 -5.485 1.00 92.00 118 VAL A C 1
ATOM 898 O O . VAL A 1 118 ? 12.209 -2.869 -5.791 1.00 92.00 118 VAL A O 1
ATOM 901 N N . CYS A 1 119 ? 10.688 -3.681 -4.385 1.00 92.50 119 CYS A N 1
ATOM 902 C CA . CYS A 1 119 ? 10.666 -2.478 -3.547 1.00 92.50 119 CYS A CA 1
ATOM 903 C C . CYS A 1 119 ? 10.545 -2.786 -2.049 1.00 92.50 119 CYS A C 1
ATOM 905 O O . CYS A 1 119 ? 9.765 -2.149 -1.344 1.00 92.50 119 CYS A O 1
ATOM 907 N N . ALA A 1 120 ? 11.372 -3.695 -1.519 1.00 85.50 120 ALA A N 1
ATOM 908 C CA . ALA A 1 120 ? 11.438 -3.935 -0.067 1.00 85.50 120 ALA A CA 1
ATOM 909 C C . ALA A 1 120 ? 11.780 -2.682 0.759 1.00 85.50 120 ALA A C 1
ATOM 911 O O . ALA A 1 120 ? 11.432 -2.603 1.934 1.00 85.50 120 ALA A O 1
ATOM 912 N N . SER A 1 121 ? 12.474 -1.711 0.162 1.00 81.06 121 SER A N 1
ATOM 913 C CA . SER A 1 121 ? 12.839 -0.446 0.803 1.00 81.06 121 SER A CA 1
ATOM 914 C C . SER A 1 121 ? 11.743 0.618 0.730 1.00 81.06 121 SER A C 1
ATOM 916 O O . SER A 1 121 ? 11.961 1.737 1.204 1.00 81.06 121 SER A O 1
ATOM 918 N N . ALA A 1 122 ? 10.582 0.310 0.135 1.00 84.44 122 ALA A N 1
ATOM 919 C CA . ALA A 1 122 ? 9.474 1.249 0.092 1.00 84.44 122 ALA A CA 1
ATOM 920 C C . ALA A 1 122 ? 9.080 1.633 1.528 1.00 84.44 122 ALA A C 1
ATOM 922 O O . ALA A 1 122 ? 8.809 0.758 2.353 1.00 84.44 122 ALA A O 1
ATOM 923 N N . PRO A 1 123 ? 9.066 2.932 1.861 1.00 85.19 123 PRO A N 1
ATOM 924 C CA . PRO A 1 123 ? 8.741 3.360 3.207 1.00 85.19 123 PRO A CA 1
ATOM 925 C C . PRO A 1 123 ? 7.289 3.001 3.530 1.00 85.19 123 PRO A C 1
ATOM 927 O O . PRO A 1 123 ? 6.381 3.253 2.735 1.00 85.19 123 PRO A O 1
ATOM 930 N N . ASN A 1 124 ? 7.070 2.446 4.718 1.00 91.38 124 ASN A N 1
ATOM 931 C CA . ASN A 1 124 ? 5.731 2.191 5.237 1.00 91.38 124 ASN A CA 1
ATOM 932 C C . ASN A 1 124 ? 5.170 3.435 5.928 1.00 91.38 124 ASN A C 1
ATOM 934 O O . ASN A 1 124 ? 5.908 4.259 6.475 1.00 91.38 124 ASN A O 1
ATOM 938 N N . ILE A 1 125 ? 3.846 3.552 5.910 1.00 92.12 125 ILE A N 1
ATOM 939 C CA . ILE A 1 125 ? 3.112 4.530 6.704 1.00 92.12 125 ILE A CA 1
ATOM 940 C C . ILE A 1 125 ? 3.154 4.097 8.167 1.00 92.12 125 ILE A C 1
ATOM 942 O O . ILE A 1 125 ? 2.834 2.955 8.501 1.00 92.12 125 ILE A O 1
ATOM 946 N N . THR A 1 126 ? 3.501 5.024 9.053 1.00 94.00 126 THR A N 1
ATOM 947 C CA . THR A 1 126 ? 3.406 4.803 10.497 1.00 94.00 126 THR A CA 1
ATOM 948 C C . THR A 1 126 ? 2.109 5.404 11.026 1.00 94.00 126 THR A C 1
ATOM 950 O O . THR A 1 126 ? 1.822 6.580 10.821 1.00 94.00 126 THR A O 1
ATOM 953 N N . PHE A 1 127 ? 1.300 4.605 11.724 1.00 94.12 127 PHE A N 1
ATOM 954 C CA . PHE A 1 127 ? 0.002 5.048 12.256 1.00 94.12 127 PHE A CA 1
ATOM 955 C C . PHE A 1 127 ? 0.081 5.499 13.721 1.00 94.12 127 PHE A C 1
ATOM 957 O O . PHE A 1 127 ? -0.923 5.898 14.303 1.00 94.12 127 PHE A O 1
ATOM 964 N N . ASP A 1 128 ? 1.251 5.424 14.354 1.00 94.19 128 ASP A N 1
ATOM 965 C CA . ASP A 1 128 ? 1.388 5.655 15.797 1.00 94.19 128 ASP A CA 1
ATOM 966 C C . ASP A 1 128 ? 1.246 7.117 16.209 1.00 94.19 128 ASP A C 1
ATOM 968 O O . ASP A 1 128 ? 0.787 7.399 17.313 1.00 94.19 128 ASP A O 1
ATOM 972 N N . ALA A 1 129 ? 1.561 8.040 15.301 1.00 93.25 129 ALA A N 1
ATOM 973 C CA . ALA A 1 129 ? 1.387 9.473 15.510 1.00 93.25 129 ALA A CA 1
ATOM 974 C C . ALA A 1 129 ? -0.074 9.944 15.336 1.00 93.25 129 ALA A C 1
ATOM 976 O O . ALA A 1 129 ? -0.388 11.098 15.638 1.00 93.25 129 ALA A O 1
ATOM 977 N N . LEU A 1 130 ? -0.984 9.074 14.875 1.00 92.75 130 LEU A N 1
ATOM 978 C CA . LEU A 1 130 ? -2.397 9.416 14.719 1.00 92.75 130 LEU A CA 1
ATOM 979 C C . LEU A 1 130 ? -3.139 9.437 16.062 1.00 92.75 130 LEU A C 1
ATOM 981 O O . LEU A 1 130 ? -2.910 8.583 16.923 1.00 92.75 130 LEU A O 1
ATOM 985 N N . PRO A 1 131 ? -4.117 10.345 16.235 1.00 92.44 131 PRO A N 1
ATOM 986 C CA . PRO A 1 131 ? -4.988 10.306 17.397 1.00 92.44 131 PRO A CA 1
ATOM 987 C C . PRO A 1 131 ? -5.857 9.033 17.386 1.00 92.44 131 PRO A C 1
ATOM 989 O O . PRO A 1 131 ? -6.306 8.605 16.315 1.00 92.44 131 PRO A O 1
ATOM 992 N N . PRO A 1 132 ? -6.204 8.469 18.561 1.00 92.69 132 PRO A N 1
ATOM 993 C CA . PRO A 1 132 ? -7.012 7.249 18.652 1.00 92.69 132 PRO A CA 1
ATOM 994 C C . PRO A 1 132 ? -8.361 7.319 17.919 1.00 92.69 132 PRO A C 1
ATOM 996 O O . PRO A 1 132 ? -8.857 6.306 17.443 1.00 92.69 132 PRO A O 1
ATOM 999 N N . CYS A 1 133 ? -8.949 8.515 17.777 1.00 90.75 133 CYS A N 1
ATOM 1000 C CA . CYS A 1 133 ? -10.209 8.703 17.048 1.00 90.75 133 CYS A CA 1
ATOM 1001 C C . CYS A 1 133 ? -10.118 8.377 15.545 1.00 90.75 133 CYS A C 1
ATOM 1003 O O . CYS A 1 133 ? -11.145 8.060 14.944 1.00 90.75 133 CYS A O 1
ATOM 1005 N N . ALA A 1 134 ? -8.920 8.449 14.953 1.00 92.25 134 ALA A N 1
ATOM 1006 C CA . ALA A 1 134 ? -8.684 8.198 13.533 1.00 92.25 134 ALA A CA 1
ATOM 1007 C C . ALA A 1 134 ? -7.776 6.992 13.272 1.00 92.25 134 ALA A C 1
ATOM 1009 O O . ALA A 1 134 ? -7.935 6.377 12.225 1.00 92.25 134 ALA A O 1
ATOM 1010 N N . LYS A 1 135 ? -6.871 6.636 14.196 1.00 93.69 135 LYS A N 1
ATOM 1011 C CA . LYS A 1 135 ? -5.850 5.590 14.002 1.00 93.69 135 LYS A CA 1
ATOM 1012 C C . LYS A 1 135 ? -6.426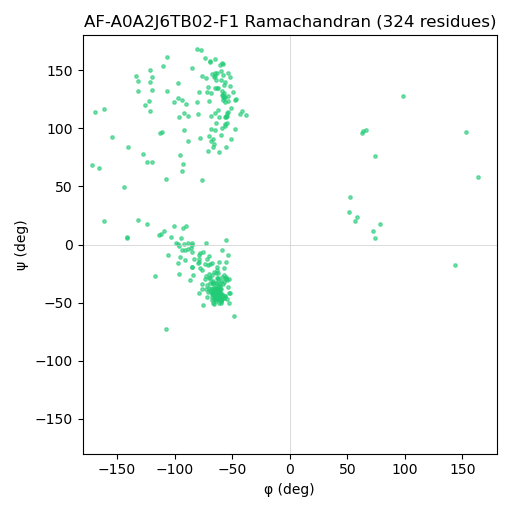 4.288 13.437 1.00 93.69 135 LYS A C 1
ATOM 1014 O O . LYS A 1 135 ? -6.095 3.916 12.314 1.00 93.69 135 LYS A O 1
ATOM 1019 N N . ASP A 1 136 ? -7.340 3.655 14.170 1.00 92.50 136 ASP A N 1
ATOM 1020 C CA . ASP A 1 136 ? -7.912 2.360 13.774 1.00 92.50 136 ASP A CA 1
ATOM 1021 C C . ASP A 1 136 ? -8.769 2.477 12.510 1.00 92.50 136 ASP A C 1
ATOM 1023 O O . ASP A 1 136 ? -8.804 1.576 11.677 1.00 92.50 136 ASP A O 1
ATOM 1027 N N . CYS A 1 137 ? -9.449 3.614 12.344 1.00 91.81 137 CYS A N 1
ATOM 1028 C CA . CYS A 1 137 ? -10.272 3.859 11.170 1.00 91.81 137 CYS A CA 1
ATOM 1029 C C . CYS A 1 137 ? -9.418 3.997 9.909 1.00 91.81 137 CYS A C 1
ATOM 1031 O O . CYS A 1 137 ? -9.743 3.372 8.907 1.00 91.81 137 CYS A O 1
ATOM 1033 N N . ILE A 1 138 ? -8.348 4.799 9.944 1.00 92.38 138 ILE A N 1
ATOM 1034 C CA . ILE A 1 138 ? -7.466 5.026 8.795 1.00 92.38 138 ILE A CA 1
ATOM 1035 C C . ILE A 1 138 ? -6.726 3.737 8.454 1.00 92.38 138 ILE A C 1
ATOM 1037 O O . ILE A 1 138 ? -6.649 3.406 7.279 1.00 92.38 138 ILE A O 1
ATOM 1041 N N . TRP A 1 139 ? -6.247 3.000 9.461 1.00 93.25 139 TRP A N 1
ATOM 1042 C CA . TRP A 1 139 ? -5.603 1.702 9.266 1.00 93.25 139 TRP A CA 1
ATOM 1043 C C . TRP A 1 139 ? -6.542 0.690 8.598 1.00 93.25 139 TRP A C 1
ATOM 1045 O O . TRP A 1 139 ? -6.207 0.105 7.575 1.00 93.25 139 TRP A O 1
ATOM 1055 N N . GLN A 1 140 ? -7.763 0.526 9.120 1.00 90.81 140 GLN A N 1
ATOM 1056 C CA . GLN A 1 140 ? -8.722 -0.401 8.518 1.00 90.81 140 GLN A CA 1
ATOM 1057 C C . GLN A 1 140 ? -9.167 0.084 7.138 1.00 90.81 140 GLN A C 1
ATOM 1059 O O . GLN A 1 140 ? -9.315 -0.714 6.224 1.00 90.81 140 GLN A O 1
ATOM 1064 N N . SER A 1 141 ? -9.383 1.388 6.973 1.00 89.19 141 SER A N 1
ATOM 1065 C CA . SER A 1 141 ? -9.886 1.935 5.716 1.00 89.19 141 SER A CA 1
ATOM 1066 C C . SER A 1 141 ? -8.831 1.940 4.621 1.00 89.19 141 SER A C 1
ATOM 1068 O O . SER A 1 141 ? -9.214 1.819 3.468 1.00 89.19 141 SER A O 1
ATOM 1070 N N . SER A 1 142 ? -7.537 2.055 4.938 1.00 90.12 142 SER A N 1
ATOM 1071 C CA . SER A 1 142 ? -6.459 1.906 3.955 1.00 90.12 142 SER A CA 1
ATOM 1072 C C . SER A 1 142 ? -6.299 0.457 3.514 1.00 90.12 142 SER A C 1
ATOM 1074 O O . SER A 1 142 ? -6.142 0.207 2.320 1.00 90.12 142 SER A O 1
ATOM 1076 N N . PHE A 1 143 ? -6.403 -0.487 4.453 1.00 88.75 143 PHE A N 1
ATOM 1077 C CA . PHE A 1 143 ? -6.440 -1.911 4.147 1.00 88.75 143 PHE A CA 1
ATOM 1078 C C . PHE A 1 143 ? -7.648 -2.245 3.278 1.00 88.75 143 PHE A C 1
ATOM 1080 O O . PHE A 1 143 ? -7.500 -2.866 2.226 1.00 88.75 143 PHE A O 1
ATOM 1087 N N . ASP A 1 144 ? -8.833 -1.787 3.693 1.00 85.38 144 ASP A N 1
ATOM 1088 C CA . ASP A 1 144 ? -10.049 -1.933 2.912 1.00 85.38 144 ASP A CA 1
ATOM 1089 C C . ASP A 1 144 ? -9.809 -1.305 1.550 1.00 85.38 144 ASP A C 1
ATOM 1091 O O . ASP A 1 144 ? -10.092 -1.995 0.585 1.00 85.38 144 ASP A O 1
ATOM 1095 N N . TYR A 1 145 ? -9.184 -0.108 1.490 1.00 83.75 145 TYR A N 1
ATOM 1096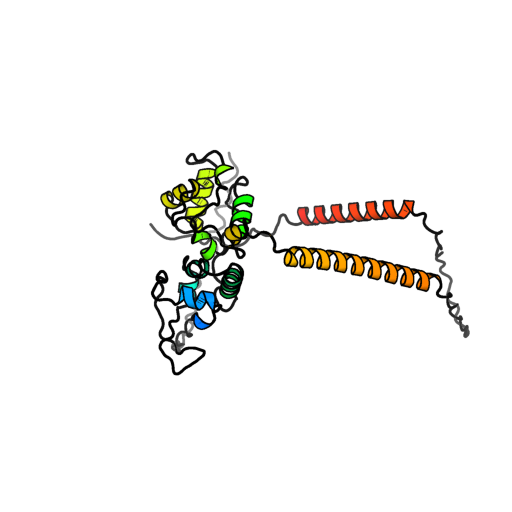 C CA . TYR A 1 145 ? -8.735 0.597 0.279 1.00 83.75 145 TYR A CA 1
ATOM 1097 C C . TYR A 1 145 ? -7.732 -0.182 -0.603 1.00 83.75 145 TYR A C 1
ATOM 1099 O O . TYR A 1 145 ? -7.408 0.240 -1.707 1.00 83.75 145 TYR A O 1
ATOM 1107 N N . GLY A 1 146 ? -7.270 -1.355 -0.192 1.00 85.69 146 GLY A N 1
ATOM 1108 C CA . GLY A 1 146 ? -6.324 -2.143 -0.973 1.00 85.69 146 GLY A CA 1
ATOM 1109 C C . GLY A 1 146 ? -4.895 -1.676 -0.889 1.00 85.69 146 GLY A C 1
ATOM 1110 O O . GLY A 1 146 ? -4.094 -2.086 -1.713 1.00 85.69 146 GLY A O 1
ATOM 1111 N N . CYS A 1 147 ? -4.569 -0.875 0.117 1.00 88.56 147 CYS A N 1
ATOM 1112 C CA . CYS A 1 147 ? -3.198 -0.645 0.534 1.00 88.56 147 CYS A CA 1
ATOM 1113 C C . CYS A 1 147 ? -2.837 -1.611 1.661 1.00 88.56 147 CYS A C 1
ATOM 1115 O O . CYS A 1 147 ? -2.576 -1.184 2.784 1.00 88.56 147 CYS A O 1
ATOM 1117 N N . ILE A 1 148 ? -2.848 -2.912 1.365 1.00 88.12 148 ILE A N 1
ATOM 1118 C CA . ILE A 1 148 ? -2.667 -4.006 2.333 1.00 88.12 148 ILE A CA 1
ATOM 1119 C C . ILE A 1 148 ? -1.308 -3.930 3.023 1.00 88.12 148 ILE A C 1
ATOM 1121 O O . ILE A 1 148 ? -1.181 -4.188 4.219 1.00 88.12 148 ILE A O 1
ATOM 1125 N N . THR A 1 149 ? -0.284 -3.563 2.263 1.00 88.38 149 THR A N 1
ATOM 1126 C CA . THR A 1 149 ? 1.100 -3.452 2.729 1.00 88.38 149 THR A CA 1
ATOM 1127 C C . THR A 1 149 ? 1.358 -2.167 3.512 1.00 88.38 149 THR A C 1
ATOM 1129 O O . THR A 1 149 ? 2.422 -2.015 4.106 1.00 88.38 149 THR A O 1
ATOM 1132 N N . HIS A 1 150 ? 0.398 -1.233 3.521 1.00 90.12 150 HIS A N 1
ATOM 1133 C CA . HIS A 1 150 ? 0.527 0.105 4.104 1.00 90.12 150 HIS A CA 1
ATOM 1134 C C . HIS A 1 150 ? 1.771 0.876 3.630 1.00 90.12 150 HIS A C 1
ATOM 1136 O O . HIS A 1 150 ? 2.283 1.748 4.337 1.00 90.12 150 HIS A O 1
ATOM 1142 N N . THR A 1 151 ? 2.258 0.582 2.426 1.00 90.44 151 THR A N 1
ATOM 1143 C CA . THR A 1 151 ? 3.344 1.342 1.804 1.00 90.44 151 THR A CA 1
ATOM 1144 C C . THR A 1 151 ? 2.886 2.770 1.507 1.00 90.44 151 THR A C 1
ATOM 1146 O O . THR A 1 151 ? 1.733 3.010 1.124 1.00 90.44 151 THR A O 1
ATOM 1149 N N . LYS A 1 152 ? 3.798 3.741 1.655 1.00 89.62 152 LYS A N 1
ATOM 1150 C CA . LYS A 1 152 ? 3.524 5.155 1.353 1.00 89.62 152 LYS A CA 1
ATOM 1151 C C . LYS A 1 152 ? 2.989 5.339 -0.061 1.00 89.62 152 LYS A C 1
ATOM 1153 O O . LYS A 1 152 ? 2.087 6.141 -0.271 1.00 89.62 152 LYS A O 1
ATOM 1158 N N . ASN A 1 153 ? 3.491 4.562 -1.013 1.00 87.12 153 ASN A N 1
ATOM 1159 C CA . ASN A 1 153 ? 3.134 4.708 -2.418 1.00 87.12 153 ASN A CA 1
ATOM 1160 C C . ASN A 1 153 ? 1.653 4.404 -2.652 1.00 87.12 153 ASN A C 1
ATOM 1162 O O . ASN A 1 153 ? 0.953 5.215 -3.250 1.00 87.12 153 ASN A O 1
ATOM 1166 N N . CYS A 1 154 ? 1.135 3.306 -2.097 1.00 87.75 154 CYS A N 1
ATOM 1167 C CA . CYS A 1 154 ? -0.292 3.024 -2.202 1.00 87.75 154 CYS A CA 1
ATOM 1168 C C . CYS A 1 154 ? -1.126 4.066 -1.444 1.00 87.75 154 CYS A C 1
ATOM 1170 O O . CYS A 1 154 ? -2.030 4.683 -2.010 1.00 87.75 154 CYS A O 1
ATOM 1172 N N . PHE A 1 155 ? -0.789 4.309 -0.173 1.00 89.81 155 PHE A N 1
ATOM 1173 C CA . PHE A 1 155 ? -1.602 5.149 0.706 1.00 89.81 155 PHE A CA 1
ATOM 1174 C C . PHE A 1 155 ? -1.698 6.604 0.222 1.00 89.81 155 PHE A C 1
ATOM 1176 O O . PHE A 1 155 ? -2.774 7.200 0.225 1.00 89.81 155 PHE A O 1
ATOM 1183 N N . CYS A 1 156 ? -0.580 7.174 -0.227 1.00 88.69 156 CYS A N 1
ATOM 1184 C CA . CYS A 1 156 ? -0.491 8.580 -0.609 1.00 88.69 156 CYS A CA 1
ATOM 1185 C C . CYS A 1 156 ? -0.968 8.867 -2.036 1.00 88.69 156 CYS A C 1
ATOM 1187 O O . CYS A 1 156 ? -1.180 10.031 -2.367 1.00 88.69 156 CYS A O 1
ATOM 1189 N N . THR A 1 157 ? -1.168 7.844 -2.877 1.00 81.81 157 THR A N 1
ATOM 1190 C CA . THR A 1 157 ? -1.639 8.036 -4.260 1.00 81.81 157 THR A CA 1
ATOM 1191 C C . THR A 1 157 ? -3.021 8.681 -4.307 1.00 81.81 157 THR A C 1
ATOM 1193 O O . THR A 1 157 ? -3.252 9.595 -5.092 1.00 81.81 157 THR A O 1
ATOM 1196 N N . HIS A 1 158 ? -3.947 8.217 -3.469 1.00 72.38 158 HIS A N 1
ATOM 1197 C CA . HIS A 1 158 ? -5.364 8.566 -3.604 1.00 72.38 158 HIS A CA 1
ATOM 1198 C C . HIS A 1 158 ? -5.823 9.692 -2.676 1.00 72.38 158 HIS A C 1
ATOM 1200 O O . HIS A 1 158 ? -6.994 10.072 -2.698 1.00 72.38 158 HIS A O 1
ATOM 1206 N N . GLY A 1 159 ? -4.908 10.254 -1.880 1.00 67.75 159 GLY A N 1
ATOM 1207 C CA . GLY A 1 159 ? -5.146 11.511 -1.174 1.00 67.75 159 GLY A CA 1
ATOM 1208 C C . GLY A 1 159 ? -6.353 11.507 -0.231 1.00 67.75 159 GLY A C 1
ATOM 1209 O O . GLY A 1 159 ? -6.937 12.565 -0.014 1.00 67.75 159 GLY A O 1
ATOM 1210 N N . SER A 1 160 ? -6.791 10.344 0.265 1.00 78.12 160 SER A N 1
ATOM 1211 C CA . SER A 1 160 ? -8.035 10.214 1.026 1.00 78.12 160 SER A CA 1
ATOM 1212 C C . SER A 1 160 ? -7.780 9.684 2.428 1.00 78.12 160 SER A C 1
ATOM 1214 O O . SER A 1 160 ? -7.105 8.677 2.618 1.00 78.12 160 SER A O 1
ATOM 1216 N N . LEU A 1 161 ? -8.397 10.338 3.412 1.00 82.56 161 LEU A N 1
ATOM 1217 C CA . LEU A 1 161 ? -8.463 9.870 4.799 1.00 82.56 161 LEU A CA 1
ATOM 1218 C C . LEU A 1 161 ? -9.733 9.051 5.069 1.00 82.56 161 LEU A C 1
ATOM 1220 O O . LEU A 1 161 ? -10.097 8.816 6.221 1.00 82.56 161 LEU A O 1
ATOM 1224 N N . TYR A 1 162 ? -10.424 8.628 4.003 1.00 84.62 162 TYR A N 1
ATOM 1225 C CA . TYR A 1 162 ? -11.566 7.710 4.027 1.00 84.62 162 TYR A CA 1
ATOM 1226 C C . TYR A 1 162 ? -12.747 8.162 4.906 1.00 84.62 162 TYR A C 1
ATOM 1228 O O . TYR A 1 162 ? -13.582 7.354 5.311 1.00 84.62 162 TYR A O 1
ATOM 1236 N N . GLY A 1 163 ? -12.838 9.461 5.211 1.00 81.69 163 GLY A N 1
ATOM 1237 C CA . GLY A 1 163 ? -13.844 10.014 6.122 1.00 81.69 163 GLY A CA 1
ATOM 1238 C C . GLY A 1 163 ? -13.605 9.675 7.598 1.00 81.69 163 GLY A C 1
ATOM 1239 O O . GLY A 1 163 ? -14.501 9.873 8.424 1.00 81.69 163 GLY A O 1
ATOM 1240 N N . CYS A 1 164 ? -12.435 9.136 7.949 1.00 86.19 164 CYS A N 1
ATOM 1241 C CA . CYS A 1 164 ? -12.067 8.795 9.322 1.00 86.19 164 CYS A CA 1
ATOM 1242 C C . CYS A 1 164 ? -11.826 10.026 10.199 1.00 86.19 164 CYS A C 1
ATOM 1244 O O . CYS A 1 164 ? -12.040 9.984 11.412 1.00 86.19 164 CYS A O 1
ATOM 1246 N N . ASP A 1 165 ? -11.459 11.136 9.573 1.00 81.06 165 ASP A N 1
ATOM 1247 C CA . ASP A 1 165 ? -11.351 12.466 10.163 1.00 81.06 165 ASP A CA 1
ATOM 1248 C C . ASP A 1 165 ? -12.666 12.935 10.809 1.00 81.06 165 ASP A C 1
ATOM 1250 O O . ASP A 1 165 ? -12.642 13.576 11.859 1.00 81.06 165 ASP A O 1
ATOM 1254 N N . ARG A 1 166 ? -13.828 12.527 10.275 1.00 80.69 166 ARG A N 1
ATOM 1255 C CA . ARG A 1 166 ? -15.153 12.960 10.760 1.00 80.69 166 ARG A CA 1
ATOM 1256 C C . ARG A 1 166 ? -15.431 12.545 12.203 1.00 80.69 166 ARG A C 1
ATOM 1258 O O . ARG A 1 166 ? -16.240 13.167 12.892 1.00 80.69 166 ARG A O 1
ATOM 1265 N N . LYS A 1 167 ? -14.773 11.481 12.675 1.00 78.25 167 LYS A N 1
ATOM 1266 C CA . LYS A 1 167 ? -14.853 11.027 14.073 1.00 78.25 167 LYS A CA 1
ATOM 1267 C C . LYS A 1 167 ? -14.021 11.910 15.008 1.00 78.25 167 LYS A C 1
ATOM 1269 O O . LYS A 1 167 ? -14.312 11.993 16.200 1.00 78.25 167 LYS A O 1
ATOM 1274 N N . CYS A 1 168 ? -13.036 12.620 14.471 1.00 80.88 168 CYS A N 1
ATOM 1275 C CA . CYS A 1 168 ? -12.174 13.561 15.169 1.00 80.88 168 CYS A CA 1
ATOM 1276 C C . CYS A 1 168 ? -12.749 14.988 15.068 1.00 80.88 168 CYS A C 1
ATOM 1278 O O . CYS A 1 168 ? -12.186 15.859 14.415 1.00 80.88 168 CYS A O 1
ATOM 1280 N N . LYS A 1 169 ? -13.885 15.231 15.741 1.00 64.12 169 LYS A N 1
ATOM 1281 C CA . LYS A 1 169 ? -14.756 16.428 15.625 1.00 64.12 169 LYS A CA 1
ATOM 1282 C C . LYS A 1 169 ? -14.114 17.821 15.796 1.00 64.12 169 LYS A C 1
ATOM 1284 O O . LYS A 1 169 ? -14.798 18.811 15.560 1.00 64.12 169 LYS A O 1
ATOM 1289 N N . ALA A 1 170 ? -12.855 17.941 16.211 1.00 61.91 170 ALA A N 1
ATOM 1290 C CA . ALA A 1 170 ? -12.182 19.232 16.350 1.00 61.91 170 ALA A CA 1
ATOM 1291 C C . ALA A 1 170 ? -11.087 19.373 15.281 1.00 61.91 170 ALA A C 1
ATOM 1293 O O . ALA A 1 170 ? -9.978 18.863 15.442 1.00 61.91 170 ALA A O 1
ATOM 1294 N N . VAL A 1 171 ? -11.442 20.058 14.189 1.00 56.91 171 VAL A N 1
ATOM 1295 C CA . VAL A 1 171 ? -10.576 20.384 13.036 1.00 56.91 171 VAL A CA 1
ATOM 1296 C C . VAL A 1 171 ? -9.811 21.706 13.242 1.00 56.91 171 VAL A C 1
ATOM 1298 O O . VAL A 1 171 ? -8.975 22.057 12.426 1.00 56.91 171 VAL A O 1
ATOM 1301 N N . ALA A 1 172 ? -10.045 22.436 14.342 1.00 53.22 172 ALA A N 1
ATOM 1302 C CA . ALA A 1 172 ? -9.254 23.627 14.682 1.00 53.22 172 ALA A CA 1
ATOM 1303 C C . ALA A 1 172 ? -7.751 23.292 14.814 1.00 53.22 172 ALA A C 1
ATOM 1305 O O . ALA A 1 172 ? -7.429 22.157 15.162 1.00 53.22 172 ALA A O 1
ATOM 1306 N N . ASP A 1 173 ? -6.862 24.276 14.621 1.00 54.38 173 ASP A N 1
ATOM 1307 C CA . ASP A 1 173 ? -5.390 24.161 14.454 1.00 54.38 173 ASP A CA 1
ATOM 1308 C C . ASP A 1 173 ? -4.583 23.438 15.560 1.00 54.38 173 ASP A C 1
ATOM 1310 O O . ASP A 1 173 ? -3.367 23.339 15.483 1.00 54.38 173 ASP A O 1
ATOM 1314 N N . ASN A 1 174 ? -5.221 22.868 16.580 1.00 60.09 174 ASN A N 1
ATOM 1315 C CA . ASN A 1 174 ? -4.591 21.988 17.579 1.00 60.09 174 ASN A CA 1
ATOM 1316 C C . ASN A 1 174 ? -5.485 20.807 17.997 1.00 60.09 174 ASN A C 1
ATOM 1318 O O . ASN A 1 174 ? -5.179 20.051 18.925 1.00 60.09 174 ASN A O 1
ATOM 1322 N N . GLY A 1 175 ? -6.625 20.656 17.332 1.00 69.62 175 GLY A N 1
ATOM 1323 C CA . GLY A 1 175 ? -7.551 19.564 17.528 1.00 69.62 175 GLY A CA 1
ATOM 1324 C C . GLY A 1 175 ? -7.060 18.274 16.865 1.00 69.62 175 GLY A C 1
ATOM 1325 O O . GLY A 1 175 ? -6.123 18.273 16.062 1.00 69.62 175 GLY A O 1
ATOM 1326 N N . PRO A 1 176 ? -7.688 17.136 17.191 1.00 74.06 176 PRO A N 1
ATOM 1327 C CA . PRO A 1 176 ? -7.351 15.853 16.596 1.00 74.06 176 PRO A CA 1
ATOM 1328 C C . PRO A 1 176 ? -7.447 15.860 15.061 1.00 74.06 176 PRO A C 1
ATOM 1330 O O . PRO A 1 176 ? -6.676 15.145 14.439 1.00 74.06 176 PRO A O 1
ATOM 1333 N N . GLY A 1 177 ? -8.303 16.683 14.442 1.00 79.62 177 GLY A N 1
ATOM 1334 C CA . GLY A 1 177 ? -8.348 16.833 12.982 1.00 79.62 177 GLY A CA 1
ATOM 1335 C C . GLY A 1 177 ? -7.073 17.460 12.406 1.00 79.62 177 GLY A C 1
ATOM 1336 O O . GLY A 1 177 ? -6.478 16.891 11.495 1.00 79.62 177 GLY A O 1
ATOM 1337 N N . GLY A 1 178 ? -6.582 18.557 12.997 1.00 84.94 178 GLY A N 1
ATOM 1338 C CA . GLY A 1 178 ? -5.321 19.191 12.585 1.00 84.94 178 GLY A CA 1
ATOM 1339 C C . GLY A 1 178 ? -4.108 18.265 12.742 1.00 84.94 178 GLY A C 1
ATOM 1340 O O . GLY A 1 178 ? -3.235 18.229 11.878 1.00 84.94 178 GLY A O 1
ATOM 1341 N N . LYS A 1 179 ? -4.095 17.420 13.785 1.00 89.88 179 LYS A N 1
ATOM 1342 C CA . LYS A 1 179 ? -3.064 16.377 13.952 1.00 89.88 179 LYS A CA 1
ATOM 1343 C C . LYS A 1 179 ? -3.105 15.323 12.846 1.00 89.88 179 LYS A C 1
ATOM 1345 O O . LYS A 1 179 ? -2.050 14.887 12.401 1.00 89.88 179 LYS A O 1
ATOM 1350 N N . VAL A 1 180 ? -4.296 14.927 12.389 1.00 91.25 180 VAL A N 1
ATOM 1351 C CA . VAL A 1 180 ? -4.441 13.994 11.259 1.00 91.25 180 VAL A CA 1
ATOM 1352 C C . VAL A 1 180 ? -3.939 14.635 9.961 1.00 91.25 180 VAL A C 1
ATOM 1354 O O . VAL A 1 180 ? -3.211 13.975 9.225 1.00 91.25 180 VAL A O 1
ATOM 1357 N N . ALA A 1 181 ? -4.256 15.908 9.691 1.00 90.25 181 ALA A N 1
ATOM 1358 C CA . ALA A 1 181 ? -3.725 16.613 8.518 1.00 90.25 181 ALA A CA 1
ATOM 1359 C C . ALA A 1 181 ? -2.202 16.764 8.568 1.00 90.25 181 ALA A C 1
ATOM 1361 O O . ALA A 1 181 ? -1.533 16.447 7.591 1.00 90.25 181 ALA A O 1
ATOM 1362 N N . SER A 1 182 ? -1.637 17.191 9.700 1.00 92.75 182 SER A N 1
ATOM 1363 C CA . SER A 1 182 ? -0.182 17.312 9.847 1.00 92.75 182 SER A CA 1
ATOM 1364 C C . SER A 1 182 ? 0.518 15.964 9.674 1.00 92.75 182 SER A C 1
ATOM 1366 O O . SER A 1 182 ? 1.530 15.891 8.984 1.00 92.75 182 SER A O 1
ATOM 1368 N N . TRP A 1 183 ? -0.040 14.897 10.252 1.00 94.25 183 TRP A N 1
ATOM 1369 C CA . TRP A 1 183 ? 0.450 13.538 10.044 1.00 94.25 183 TRP A CA 1
ATOM 1370 C C . TRP A 1 183 ? 0.402 13.145 8.564 1.00 94.25 183 TRP A C 1
ATOM 1372 O O . TRP A 1 183 ? 1.382 12.638 8.028 1.00 94.25 183 TRP A O 1
ATOM 1382 N N . PHE A 1 184 ? -0.711 13.410 7.879 1.00 92.88 184 PHE A N 1
ATOM 1383 C CA . PHE A 1 184 ? -0.865 13.085 6.462 1.00 92.88 184 PHE A CA 1
ATOM 1384 C C . PHE A 1 184 ? 0.128 13.862 5.584 1.00 92.88 184 PHE A C 1
ATOM 1386 O O . PHE A 1 184 ? 0.766 13.277 4.708 1.00 92.88 184 PHE A O 1
ATOM 1393 N N . ALA A 1 185 ? 0.302 15.158 5.858 1.00 92.31 185 ALA A N 1
ATOM 1394 C CA . ALA A 1 185 ? 1.273 16.023 5.196 1.00 92.31 185 ALA A CA 1
ATOM 1395 C C . ALA A 1 185 ? 2.702 15.478 5.325 1.00 92.31 185 ALA A C 1
ATOM 1397 O O . ALA A 1 185 ? 3.412 15.370 4.328 1.00 92.31 185 ALA A O 1
ATOM 1398 N N . GLU A 1 186 ? 3.098 15.057 6.528 1.00 93.19 186 GLU A N 1
ATOM 1399 C CA . GLU A 1 186 ? 4.415 14.473 6.791 1.00 93.19 186 GLU A CA 1
ATOM 1400 C C . GLU A 1 186 ? 4.592 13.120 6.088 1.00 93.19 186 GLU A C 1
ATOM 1402 O O . GLU A 1 186 ? 5.569 12.900 5.366 1.00 93.19 186 GLU A O 1
ATOM 1407 N N . GLN A 1 187 ? 3.630 12.209 6.259 1.00 92.44 187 GLN A N 1
ATOM 1408 C CA . GLN A 1 187 ? 3.713 10.865 5.695 1.00 92.44 187 GLN A CA 1
ATOM 1409 C C . GLN A 1 187 ? 3.801 10.896 4.170 1.00 92.44 187 GLN A C 1
ATOM 1411 O O . GLN A 1 187 ? 4.638 10.188 3.608 1.00 92.44 187 GLN A O 1
ATOM 1416 N N . CYS A 1 188 ? 2.993 11.740 3.528 1.00 90.38 188 CYS A N 1
ATOM 1417 C CA . CYS A 1 188 ? 2.883 11.826 2.076 1.00 90.38 188 CYS A CA 1
ATOM 1418 C C . CYS A 1 188 ? 3.717 12.942 1.439 1.00 90.38 188 CYS A C 1
ATOM 1420 O O . CYS A 1 188 ? 3.691 13.078 0.219 1.00 90.38 188 CYS A O 1
ATOM 1422 N N . SER A 1 189 ? 4.463 13.717 2.236 1.00 90.44 189 SER A N 1
ATOM 1423 C CA . SER A 1 189 ? 5.265 14.856 1.761 1.00 90.44 189 SER A CA 1
ATOM 1424 C C . SER A 1 189 ? 4.448 15.851 0.921 1.00 90.44 189 SER A C 1
ATOM 1426 O O . SER A 1 189 ? 4.914 16.353 -0.101 1.00 90.44 189 SER A O 1
ATOM 1428 N N . VAL A 1 190 ? 3.210 16.117 1.347 1.00 88.19 190 VAL A N 1
ATOM 1429 C CA . VAL A 1 190 ? 2.304 17.091 0.718 1.00 88.19 190 VAL A CA 1
ATOM 1430 C C . VAL A 1 190 ? 2.180 18.341 1.582 1.00 88.19 190 VAL A C 1
ATOM 1432 O O . VAL A 1 190 ? 2.486 18.316 2.773 1.00 88.19 190 VAL A O 1
ATOM 1435 N N . THR A 1 191 ? 1.724 19.447 0.996 1.00 90.94 191 THR A N 1
ATOM 1436 C CA . THR A 1 191 ? 1.502 20.674 1.768 1.00 90.94 191 THR A CA 1
ATOM 1437 C C . THR A 1 191 ? 0.322 20.512 2.729 1.00 90.94 191 THR A C 1
ATOM 1439 O O . THR A 1 191 ? -0.567 19.677 2.520 1.00 90.94 191 THR A O 1
ATOM 1442 N N . ILE A 1 192 ? 0.294 21.317 3.792 1.00 89.50 192 ILE A N 1
ATOM 1443 C CA . ILE A 1 192 ? -0.776 21.245 4.792 1.00 89.50 192 ILE A CA 1
ATOM 1444 C C . ILE A 1 192 ? -2.142 21.592 4.184 1.00 89.50 192 ILE A C 1
ATOM 1446 O O . ILE A 1 192 ? -3.157 21.043 4.596 1.00 89.50 192 ILE A O 1
ATOM 1450 N N . GLU A 1 193 ? -2.181 22.430 3.147 1.00 87.19 193 GLU A N 1
ATOM 1451 C CA . GLU A 1 193 ? -3.398 22.769 2.408 1.00 87.19 193 GLU A CA 1
ATOM 1452 C C . GLU A 1 193 ? -3.959 21.545 1.677 1.00 87.19 193 GLU A C 1
ATOM 1454 O O . GLU A 1 193 ? -5.157 21.274 1.753 1.00 87.19 193 GLU A O 1
ATOM 1459 N N . VAL A 1 194 ? -3.094 20.761 1.021 1.00 86.81 194 VAL A N 1
ATOM 1460 C CA . VAL A 1 194 ? -3.490 19.498 0.377 1.00 86.81 194 VAL A CA 1
ATOM 1461 C C . VAL A 1 194 ? -3.998 18.507 1.425 1.00 86.81 194 VAL A C 1
ATOM 1463 O O . VAL A 1 194 ? -5.023 17.858 1.215 1.00 86.81 194 VAL A O 1
ATOM 1466 N N . ALA A 1 195 ? -3.334 18.428 2.580 1.00 88.31 195 ALA A N 1
ATOM 1467 C CA . ALA A 1 195 ? -3.764 17.570 3.678 1.00 88.31 195 ALA A CA 1
ATOM 1468 C C . ALA A 1 195 ? -5.114 17.996 4.285 1.00 88.31 195 ALA A C 1
ATOM 1470 O O . ALA A 1 195 ? -5.964 17.152 4.565 1.00 88.31 195 ALA A O 1
ATOM 1471 N N . ASN A 1 196 ? -5.355 19.299 4.433 1.00 86.38 196 ASN A N 1
ATOM 1472 C CA . ASN A 1 196 ? -6.631 19.836 4.902 1.00 86.38 196 ASN A CA 1
ATOM 1473 C C . ASN A 1 196 ? -7.763 19.573 3.898 1.00 86.38 196 ASN A C 1
ATOM 1475 O O . ASN A 1 196 ? -8.873 19.219 4.297 1.00 86.38 196 ASN A O 1
ATOM 1479 N N . ASN A 1 197 ? -7.484 19.650 2.595 1.00 83.19 197 ASN A N 1
ATOM 1480 C CA . ASN A 1 197 ? -8.445 19.256 1.564 1.00 83.19 197 ASN A CA 1
ATOM 1481 C C . ASN A 1 197 ? -8.773 17.754 1.634 1.00 83.19 197 ASN A C 1
ATOM 1483 O O . ASN A 1 197 ? -9.936 17.373 1.490 1.00 83.19 197 ASN A O 1
ATOM 1487 N N . ALA A 1 198 ? -7.789 16.901 1.941 1.00 82.75 198 ALA A N 1
ATOM 1488 C CA . ALA A 1 198 ? -8.019 15.470 2.150 1.00 82.75 198 ALA A CA 1
ATOM 1489 C C . ALA A 1 198 ? -8.944 15.181 3.352 1.00 82.75 198 ALA A C 1
ATOM 1491 O O . ALA A 1 198 ? -9.736 14.237 3.294 1.00 82.75 198 ALA A O 1
ATOM 1492 N N . LEU A 1 199 ? -8.898 16.004 4.414 1.00 79.94 199 LEU A N 1
ATOM 1493 C CA . LEU A 1 199 ? -9.828 15.911 5.553 1.00 79.94 199 LEU A CA 1
ATOM 1494 C C . LEU A 1 199 ? -11.270 16.226 5.145 1.00 79.94 199 LEU A C 1
ATOM 1496 O O . LEU A 1 199 ? -12.202 15.578 5.598 1.00 79.94 199 LEU A O 1
ATOM 1500 N N . MET A 1 200 ? -11.488 17.197 4.259 1.00 71.00 200 MET A N 1
ATOM 1501 C CA . MET A 1 200 ? -12.848 17.601 3.874 1.00 71.00 200 MET A CA 1
ATOM 1502 C C . MET A 1 200 ? -13.560 16.580 2.971 1.00 71.00 200 MET A C 1
ATOM 1504 O O . MET A 1 200 ? -1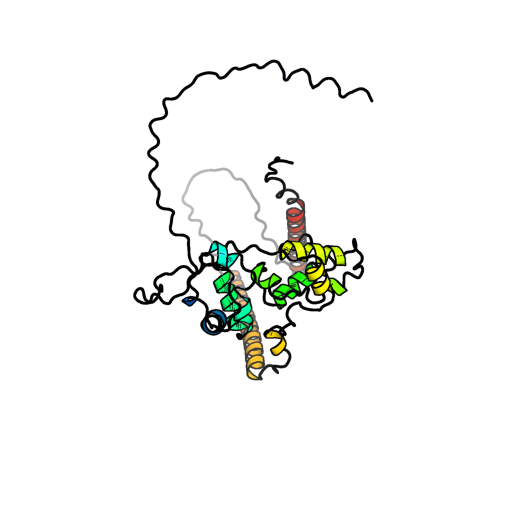4.704 16.789 2.566 1.00 71.00 200 MET A O 1
ATOM 1508 N N . GLY A 1 201 ? -12.912 15.453 2.658 1.00 64.81 201 GLY A N 1
ATOM 1509 C CA . GLY A 1 201 ? -13.439 14.439 1.750 1.00 64.81 201 GLY A CA 1
ATOM 1510 C C . GLY A 1 201 ? -13.385 14.851 0.278 1.00 64.81 201 GLY A C 1
ATOM 1511 O O . GLY A 1 201 ? -13.869 14.100 -0.566 1.00 64.81 201 GLY A O 1
ATOM 1512 N N . SER A 1 202 ? -12.780 15.999 -0.045 1.00 52.00 202 SER A N 1
ATOM 1513 C CA . SER A 1 202 ? -12.364 16.327 -1.407 1.00 52.00 202 SER A CA 1
ATOM 1514 C C . SER A 1 202 ? -11.073 15.569 -1.701 1.00 52.00 202 SER A C 1
ATOM 1516 O O . SER A 1 202 ? -9.980 16.025 -1.379 1.00 52.00 202 SER A O 1
ATOM 1518 N N . SER A 1 203 ? -11.193 14.368 -2.260 1.00 52.16 203 SER A N 1
ATOM 1519 C CA . SER A 1 203 ? -10.043 13.654 -2.816 1.00 52.16 203 SER A CA 1
ATOM 1520 C C . SER A 1 203 ? -9.382 14.523 -3.895 1.00 52.16 203 SER A C 1
ATOM 1522 O O . SER A 1 203 ? -10.070 14.966 -4.813 1.00 52.16 203 SER A O 1
ATOM 1524 N N . PHE A 1 204 ? -8.069 14.760 -3.792 1.00 49.03 204 PHE A N 1
ATOM 1525 C CA . PHE A 1 204 ? -7.294 15.580 -4.743 1.00 49.03 204 PHE A CA 1
ATOM 1526 C C . PHE A 1 204 ? -7.261 14.990 -6.167 1.00 49.03 204 PHE A C 1
ATOM 1528 O O . PHE A 1 204 ? -7.109 15.714 -7.145 1.00 49.03 204 PHE A O 1
ATOM 1535 N N . GLU A 1 205 ? -7.493 13.687 -6.296 1.00 48.84 205 GLU A N 1
ATOM 1536 C CA . GLU A 1 205 ? -7.935 13.051 -7.532 1.00 48.84 205 GLU A CA 1
ATOM 1537 C C . GLU A 1 205 ? -9.255 12.358 -7.201 1.00 48.84 205 GLU A C 1
ATOM 1539 O O . GLU A 1 205 ? -9.294 11.489 -6.330 1.00 48.84 205 GLU A O 1
ATOM 1544 N N . GLU A 1 206 ? -10.342 12.818 -7.822 1.00 38.34 206 GLU A N 1
ATOM 1545 C CA . GLU A 1 206 ? -11.710 12.339 -7.632 1.00 38.34 206 GLU A CA 1
ATOM 1546 C C . GLU A 1 206 ? -11.739 10.823 -7.448 1.00 38.34 206 GLU A C 1
ATOM 1548 O O . GLU A 1 206 ? -11.372 10.065 -8.349 1.00 38.34 206 GLU A O 1
ATOM 1553 N N . ALA A 1 207 ? -12.089 10.413 -6.227 1.00 40.59 207 ALA A N 1
ATOM 1554 C CA . ALA A 1 207 ? -12.042 9.051 -5.749 1.00 40.59 207 ALA A CA 1
ATOM 1555 C C . ALA A 1 207 ? -12.682 8.117 -6.775 1.00 40.59 207 ALA A C 1
ATOM 1557 O O . ALA A 1 207 ? -13.903 7.950 -6.818 1.00 40.59 207 ALA A O 1
ATOM 1558 N N . ARG A 1 208 ? -11.847 7.449 -7.581 1.00 47.88 208 ARG A N 1
ATOM 1559 C CA . ARG A 1 208 ? -12.255 6.189 -8.184 1.00 47.88 208 ARG A CA 1
ATOM 1560 C C . ARG A 1 208 ? -12.683 5.337 -7.011 1.00 47.88 208 ARG A C 1
ATOM 1562 O O . ARG A 1 208 ? -11.866 5.021 -6.139 1.00 47.88 208 ARG A O 1
ATOM 1569 N N . ASP A 1 209 ? -13.983 5.050 -6.967 1.00 49.56 209 ASP A N 1
ATOM 1570 C CA . ASP A 1 209 ? -14.505 4.123 -5.991 1.00 49.56 209 ASP A CA 1
ATOM 1571 C C . ASP A 1 209 ? -13.619 2.892 -6.056 1.00 49.56 209 ASP A C 1
ATOM 1573 O O . ASP A 1 209 ? -13.310 2.405 -7.154 1.00 49.56 209 ASP A O 1
ATOM 1577 N N . PRO A 1 210 ? -13.158 2.430 -4.897 1.00 54.84 210 PRO A N 1
ATOM 1578 C CA . PRO A 1 210 ? -12.251 1.324 -4.897 1.00 54.84 210 PRO A CA 1
ATOM 1579 C C . PRO A 1 210 ? -12.819 0.131 -5.673 1.00 54.84 210 PRO A C 1
ATOM 1581 O O . PRO A 1 210 ? -14.038 -0.078 -5.654 1.00 54.84 210 PRO A O 1
ATOM 1584 N N . PRO A 1 211 ? -11.985 -0.681 -6.339 1.00 53.44 211 PRO A N 1
ATOM 1585 C CA . PRO A 1 211 ? -12.468 -1.744 -7.215 1.00 53.44 211 PRO A CA 1
ATOM 1586 C C . PRO A 1 211 ? -13.435 -2.717 -6.516 1.00 53.44 211 PRO A C 1
ATOM 1588 O O . PRO A 1 211 ? -14.369 -3.193 -7.160 1.00 53.44 211 PRO A O 1
ATOM 1591 N N . TRP A 1 212 ? -13.322 -2.956 -5.200 1.00 54.22 212 TRP A N 1
ATOM 1592 C CA . TRP A 1 212 ? -14.302 -3.773 -4.462 1.00 54.22 212 TRP A CA 1
ATOM 1593 C C . TRP A 1 212 ? -15.587 -3.035 -4.077 1.00 54.22 212 TRP A C 1
ATOM 1595 O O . TRP A 1 212 ? -16.584 -3.689 -3.788 1.00 54.22 212 TRP A O 1
ATOM 1605 N N . LYS A 1 213 ? -15.665 -1.700 -4.101 1.00 50.66 213 LYS A N 1
ATOM 1606 C CA . LYS A 1 213 ? -16.978 -1.041 -4.003 1.00 50.66 213 LYS A CA 1
ATOM 1607 C C . LYS A 1 213 ? -17.849 -1.346 -5.222 1.00 50.66 213 LYS A C 1
ATOM 1609 O O . LYS A 1 213 ? -19.062 -1.388 -5.068 1.00 50.66 213 LYS A O 1
ATOM 1614 N N . LYS A 1 214 ? -17.271 -1.703 -6.377 1.00 49.72 214 LYS A N 1
ATOM 1615 C CA . LYS A 1 214 ? -18.042 -2.322 -7.474 1.00 49.72 214 LYS A CA 1
ATOM 1616 C C . LYS A 1 214 ? -18.548 -3.736 -7.138 1.00 49.72 214 LYS A C 1
ATOM 1618 O O . LYS A 1 214 ? -19.469 -4.211 -7.794 1.00 49.72 214 LYS A O 1
ATOM 1623 N N . LEU A 1 215 ? -18.019 -4.401 -6.102 1.00 51.91 215 LEU A N 1
ATOM 1624 C CA . LEU A 1 215 ? -18.598 -5.642 -5.563 1.00 51.91 215 LEU A CA 1
ATOM 1625 C C . LEU A 1 215 ? -19.830 -5.369 -4.680 1.00 51.91 215 LEU A C 1
ATOM 1627 O O . LEU A 1 215 ? -20.665 -6.264 -4.544 1.00 51.91 215 LEU A O 1
ATOM 1631 N N . LYS A 1 216 ? -20.024 -4.145 -4.148 1.00 42.78 216 LYS A N 1
ATOM 1632 C CA . LYS A 1 216 ? -21.302 -3.719 -3.539 1.00 42.78 216 LYS A CA 1
ATOM 1633 C C . LYS A 1 216 ? -22.344 -3.536 -4.646 1.00 42.78 216 LYS A C 1
ATOM 1635 O O . LYS A 1 216 ? -22.599 -2.440 -5.124 1.00 42.78 216 LYS A O 1
ATOM 1640 N N . GLY A 1 217 ? -22.920 -4.651 -5.075 1.00 50.50 217 GLY A N 1
ATOM 1641 C CA . GLY A 1 217 ? -23.854 -4.712 -6.198 1.00 50.50 217 GLY A CA 1
ATOM 1642 C C . GLY A 1 217 ? -23.697 -5.975 -7.037 1.00 50.50 217 GLY A C 1
ATOM 1643 O O . GLY A 1 217 ? -24.644 -6.372 -7.717 1.00 50.50 217 GLY A O 1
ATOM 1644 N N . HIS A 1 218 ? -22.567 -6.680 -6.921 1.00 48.12 218 HIS A N 1
ATOM 1645 C CA . HIS A 1 218 ? -22.526 -8.072 -7.336 1.00 48.12 218 HIS A CA 1
ATOM 1646 C C . HIS A 1 218 ? -23.364 -8.870 -6.342 1.00 48.12 218 HIS A C 1
ATOM 1648 O O . HIS A 1 218 ? -22.895 -9.278 -5.283 1.00 48.12 218 HIS A O 1
ATOM 1654 N N . LYS A 1 219 ? -24.648 -9.066 -6.680 1.00 55.97 219 LYS A N 1
ATOM 1655 C CA . LYS A 1 219 ? -25.433 -10.182 -6.150 1.00 55.97 219 LYS A CA 1
ATOM 1656 C C . LYS A 1 219 ? -24.519 -11.400 -6.218 1.00 55.97 219 LYS A C 1
ATOM 1658 O O . LYS A 1 219 ? -24.174 -11.803 -7.331 1.00 55.97 219 LYS A O 1
ATOM 1663 N N . LEU A 1 220 ? -24.118 -11.912 -5.050 1.00 64.88 220 LEU A N 1
ATOM 1664 C CA . LEU A 1 220 ? -23.405 -13.179 -4.922 1.00 64.88 220 LEU A CA 1
ATOM 1665 C C . LEU A 1 220 ? -24.081 -14.148 -5.874 1.00 64.88 220 LEU A C 1
ATOM 1667 O O . LEU A 1 220 ? -25.288 -14.409 -5.761 1.00 64.88 220 LEU A O 1
ATOM 1671 N N . ARG A 1 221 ? -23.337 -14.579 -6.890 1.00 79.44 221 ARG A N 1
ATOM 1672 C CA . ARG A 1 221 ? -23.919 -15.488 -7.865 1.00 79.44 221 ARG A CA 1
ATOM 1673 C C . ARG A 1 221 ? -24.237 -16.769 -7.112 1.00 79.44 221 ARG A C 1
ATOM 1675 O O . ARG A 1 221 ? -23.531 -17.149 -6.182 1.00 79.44 221 ARG A O 1
ATOM 1682 N N . TRP A 1 222 ? -25.328 -17.426 -7.483 1.00 83.12 222 TRP A N 1
ATOM 1683 C CA . TRP A 1 222 ? -25.856 -18.554 -6.712 1.00 83.12 222 TRP A CA 1
ATOM 1684 C C . TRP A 1 222 ? -24.801 -19.653 -6.467 1.00 83.12 222 TRP A C 1
ATOM 1686 O O . TRP A 1 222 ? -24.779 -20.268 -5.405 1.00 83.12 222 TRP A O 1
ATOM 1696 N N . TYR A 1 223 ? -23.850 -19.823 -7.394 1.00 84.44 223 TYR A N 1
ATOM 1697 C CA . TYR A 1 223 ? -22.727 -20.749 -7.237 1.00 84.44 223 TYR A CA 1
ATOM 1698 C C . TYR A 1 223 ? -21.688 -20.337 -6.175 1.00 84.44 223 TYR A C 1
ATOM 1700 O O . TYR A 1 223 ? -21.081 -21.217 -5.579 1.00 84.44 223 TYR A O 1
ATOM 1708 N N . GLU A 1 224 ? -21.479 -19.047 -5.892 1.00 76.69 224 GLU A N 1
ATOM 1709 C CA . GLU A 1 224 ? -20.552 -18.586 -4.838 1.00 76.69 224 GLU A CA 1
ATOM 1710 C C . GLU A 1 224 ? -21.130 -18.864 -3.450 1.00 76.69 224 GLU A C 1
ATOM 1712 O O . GLU A 1 224 ? -20.423 -19.305 -2.545 1.00 76.69 224 GLU A O 1
ATOM 1717 N N . ILE A 1 225 ? -22.447 -18.689 -3.307 1.00 85.94 225 ILE A N 1
ATOM 1718 C CA . ILE A 1 225 ? -23.185 -19.068 -2.096 1.00 85.94 225 ILE A CA 1
ATOM 1719 C C . ILE A 1 225 ? -23.113 -20.588 -1.903 1.00 85.94 225 ILE A C 1
ATOM 1721 O O . ILE A 1 225 ? -22.861 -21.067 -0.796 1.00 85.94 225 ILE A O 1
ATOM 1725 N N . MET A 1 226 ? -23.270 -21.359 -2.983 1.00 87.75 226 MET A N 1
ATOM 1726 C CA . MET A 1 226 ? -23.097 -22.813 -2.939 1.00 87.75 226 MET A CA 1
ATOM 1727 C C . MET A 1 226 ? -21.666 -23.215 -2.573 1.00 87.75 226 MET A C 1
ATOM 1729 O O . MET A 1 226 ? -21.478 -24.092 -1.740 1.00 87.75 226 MET A O 1
ATOM 1733 N N . ALA A 1 227 ? -20.649 -22.543 -3.112 1.00 87.69 227 ALA A N 1
ATOM 1734 C CA . ALA A 1 227 ? -19.259 -22.831 -2.771 1.00 87.69 227 ALA A CA 1
ATOM 1735 C C . ALA A 1 227 ? -18.973 -22.578 -1.281 1.00 87.69 227 ALA A C 1
ATOM 1737 O O . ALA A 1 227 ? -18.403 -23.439 -0.611 1.00 87.69 227 ALA A O 1
ATOM 1738 N N . LEU A 1 228 ? -19.431 -21.444 -0.738 1.00 89.38 228 LEU A N 1
ATOM 1739 C CA . LEU A 1 228 ? -19.287 -21.120 0.686 1.00 89.38 228 LEU A CA 1
ATOM 1740 C C . LEU A 1 228 ? -20.031 -22.110 1.590 1.00 89.38 228 LEU A C 1
ATOM 1742 O O . LEU A 1 228 ? -19.493 -22.540 2.610 1.00 89.38 228 LEU A O 1
ATOM 1746 N N . THR A 1 229 ? -21.248 -22.506 1.219 1.00 91.50 229 THR A N 1
ATOM 1747 C CA . THR A 1 229 ? -22.038 -23.469 2.004 1.00 91.50 229 THR A CA 1
ATOM 1748 C C . THR A 1 229 ? -21.449 -24.877 1.955 1.00 91.50 229 THR A C 1
ATOM 1750 O O . THR A 1 229 ? -21.372 -25.533 2.993 1.00 91.50 229 THR A O 1
ATOM 1753 N N . VAL A 1 230 ? -20.955 -25.326 0.798 1.00 95.00 230 VAL A N 1
ATOM 1754 C CA . VAL A 1 230 ? -20.262 -26.615 0.661 1.00 95.00 230 VAL A CA 1
ATOM 1755 C C . VAL A 1 230 ? -18.952 -26.619 1.446 1.00 95.00 230 VAL A C 1
ATOM 1757 O O . VAL A 1 230 ? -18.695 -27.590 2.156 1.00 95.00 230 VAL A O 1
ATOM 1760 N N . ALA A 1 231 ? -18.155 -25.546 1.388 1.00 93.56 231 ALA A N 1
ATOM 1761 C CA . ALA A 1 231 ? -16.933 -25.399 2.186 1.00 93.56 231 ALA A CA 1
ATOM 1762 C C . ALA A 1 231 ? -17.222 -25.436 3.699 1.00 93.56 231 ALA A C 1
ATOM 1764 O O . ALA A 1 231 ? -16.539 -26.125 4.459 1.00 93.56 231 ALA A O 1
ATOM 1765 N N . ALA A 1 232 ? -18.284 -24.758 4.146 1.00 95.75 232 ALA A N 1
ATOM 1766 C CA . ALA A 1 232 ? -18.713 -24.805 5.540 1.00 95.75 232 ALA A CA 1
ATOM 1767 C C . ALA A 1 232 ? -19.154 -26.223 5.944 1.00 95.75 232 ALA A C 1
ATOM 1769 O O . ALA A 1 232 ? -18.665 -26.756 6.941 1.00 95.75 232 ALA A O 1
ATOM 1770 N N . ALA A 1 233 ? -20.005 -26.877 5.147 1.00 95.62 233 ALA A N 1
ATOM 1771 C CA . ALA A 1 233 ? -20.499 -28.225 5.428 1.00 95.62 233 ALA A CA 1
ATOM 1772 C C . ALA A 1 233 ? -19.373 -29.273 5.457 1.00 95.62 233 ALA A C 1
ATOM 1774 O O . ALA A 1 233 ? -19.325 -30.116 6.356 1.00 95.62 233 ALA A O 1
ATOM 1775 N N . THR A 1 234 ? -18.434 -29.197 4.510 1.00 97.12 234 THR A N 1
ATOM 1776 C CA . THR A 1 234 ? -17.261 -30.084 4.476 1.00 97.12 234 THR A CA 1
ATOM 1777 C C . THR A 1 234 ? -16.356 -29.873 5.682 1.00 97.12 234 THR A C 1
ATOM 1779 O O . THR A 1 234 ? -15.921 -30.859 6.276 1.00 97.12 234 THR A O 1
ATOM 1782 N N . SER A 1 235 ? -16.131 -28.629 6.118 1.00 95.00 235 SER A N 1
ATOM 1783 C CA . SER A 1 235 ? -15.329 -28.373 7.321 1.00 95.00 235 SER A CA 1
ATOM 1784 C C . SER A 1 235 ? -15.963 -28.978 8.584 1.00 95.00 235 SER A C 1
ATOM 1786 O O . SER A 1 235 ? -15.272 -29.629 9.367 1.00 95.00 235 SER A O 1
ATOM 1788 N N . VAL A 1 236 ? -17.288 -28.874 8.741 1.00 97.12 236 VAL A N 1
ATOM 1789 C CA . VAL A 1 236 ? -18.026 -29.469 9.869 1.00 97.12 236 VAL A CA 1
ATOM 1790 C C . VAL A 1 236 ? -17.941 -30.997 9.852 1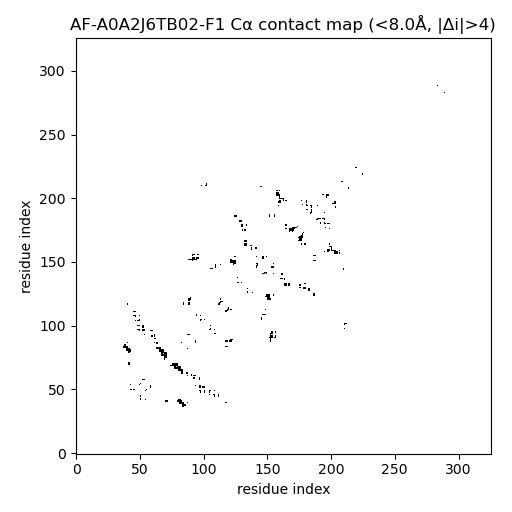.00 97.12 236 VAL A C 1
ATOM 1792 O O . VAL A 1 236 ? -17.679 -31.607 10.891 1.00 97.12 236 VAL A O 1
ATOM 1795 N N . MET A 1 237 ? -18.097 -31.624 8.682 1.00 97.00 237 MET A N 1
ATOM 1796 C CA . MET A 1 237 ? -17.953 -33.077 8.539 1.00 97.00 237 MET A CA 1
ATOM 1797 C C . MET A 1 237 ? -16.545 -33.558 8.902 1.00 97.00 237 MET A C 1
ATOM 1799 O O . MET A 1 237 ? -16.404 -34.547 9.622 1.00 97.00 237 MET A O 1
ATOM 1803 N N . LEU A 1 238 ? -15.501 -32.844 8.470 1.00 97.12 238 LEU A N 1
ATOM 1804 C CA . LEU A 1 238 ? -14.119 -33.183 8.816 1.00 97.12 238 LEU A CA 1
ATOM 1805 C C . LEU A 1 238 ? -13.876 -33.115 10.331 1.00 97.12 238 LEU A C 1
ATOM 1807 O O . LEU A 1 238 ? -13.252 -34.018 10.889 1.00 97.12 238 LEU A O 1
ATOM 1811 N N . VAL A 1 239 ? -14.419 -32.102 11.014 1.00 96.75 239 VAL A N 1
ATOM 1812 C CA . VAL A 1 239 ? -14.321 -31.974 12.480 1.00 96.75 239 VAL A CA 1
ATOM 1813 C C . VAL A 1 239 ? -15.064 -33.109 13.194 1.00 96.75 239 VAL A C 1
ATOM 1815 O O . VAL A 1 239 ? -14.538 -33.673 14.155 1.00 96.75 239 VAL A O 1
ATOM 1818 N N . ALA A 1 240 ? -16.252 -33.490 12.716 1.00 97.12 240 ALA A N 1
ATOM 1819 C CA . ALA A 1 240 ? -17.029 -34.585 13.294 1.00 97.12 240 ALA A CA 1
ATOM 1820 C C . ALA A 1 240 ? -16.317 -35.942 13.152 1.00 97.12 240 ALA A C 1
ATOM 1822 O O . ALA A 1 240 ? -16.182 -36.675 14.134 1.00 97.12 240 ALA A O 1
ATOM 1823 N N . VAL A 1 241 ? -15.803 -36.254 11.956 1.00 97.75 241 VAL A N 1
ATOM 1824 C CA . VAL A 1 241 ? -15.038 -37.487 11.698 1.00 97.75 241 VAL A CA 1
ATOM 1825 C C . VAL A 1 241 ? -13.773 -37.525 12.552 1.00 97.75 241 VAL A C 1
ATOM 1827 O O . VAL A 1 241 ? -13.483 -38.542 13.183 1.00 97.75 241 VAL A O 1
ATOM 1830 N N . TRP A 1 242 ? -13.042 -36.411 12.639 1.00 96.75 242 TRP A N 1
ATOM 1831 C CA . TRP A 1 242 ? -11.857 -36.318 13.489 1.00 96.75 242 TRP A CA 1
ATOM 1832 C C . TRP A 1 242 ? -12.187 -36.545 14.974 1.00 96.75 242 TRP A C 1
ATOM 1834 O O . TRP A 1 242 ? -11.473 -37.277 15.664 1.00 96.75 242 TRP A O 1
ATOM 1844 N N . GLY A 1 243 ? -13.306 -35.994 15.455 1.00 96.88 243 GLY A N 1
ATOM 1845 C CA . GLY A 1 243 ? -13.818 -36.234 16.803 1.00 96.88 243 GLY A CA 1
ATOM 1846 C C . GLY A 1 243 ? -14.121 -37.711 17.073 1.00 96.88 243 GLY A C 1
ATOM 1847 O O . GLY A 1 243 ? -13.657 -38.254 18.077 1.00 96.88 243 GLY A O 1
ATOM 1848 N N . LEU A 1 244 ? -14.831 -38.385 16.162 1.00 96.75 244 LEU A N 1
ATOM 1849 C CA . LEU A 1 244 ? -15.159 -39.812 16.285 1.00 96.75 244 LEU A CA 1
ATOM 1850 C C . LEU A 1 244 ? -13.903 -40.693 16.314 1.00 96.75 244 LEU A C 1
ATOM 1852 O O . LEU A 1 244 ? -13.765 -41.540 17.198 1.00 96.75 244 LEU A O 1
ATOM 1856 N N . LEU A 1 245 ? -12.945 -40.441 15.418 1.00 95.94 245 LEU A N 1
ATOM 1857 C CA . LEU A 1 245 ? -11.679 -41.180 15.379 1.00 95.94 245 LEU A CA 1
ATOM 1858 C C . LEU A 1 245 ? -10.878 -41.029 16.682 1.00 95.94 245 LEU A C 1
ATOM 1860 O O . LEU A 1 245 ? -10.238 -41.982 17.134 1.00 95.94 245 LEU A O 1
ATOM 1864 N N . ASN A 1 246 ? -10.916 -39.854 17.313 1.00 93.88 246 ASN A N 1
ATOM 1865 C CA . ASN A 1 246 ? -10.254 -39.632 18.599 1.00 93.88 246 ASN A CA 1
ATOM 1866 C C . ASN A 1 246 ? -10.951 -40.371 19.751 1.00 93.88 246 ASN A C 1
ATOM 1868 O O . ASN A 1 246 ? -10.269 -40.916 20.622 1.00 93.88 246 ASN A O 1
ATOM 1872 N N . VAL A 1 247 ? -12.286 -40.454 19.742 1.00 94.88 247 VAL A N 1
ATOM 1873 C CA . VAL A 1 247 ? -13.046 -41.237 20.732 1.00 94.88 247 VAL A CA 1
ATOM 1874 C C . VAL A 1 247 ? -12.730 -42.728 20.606 1.00 94.88 247 VAL A C 1
ATOM 1876 O O . VAL A 1 247 ? -12.480 -43.386 21.617 1.00 94.88 247 VAL A O 1
ATOM 1879 N N . GLU A 1 248 ? -12.657 -43.260 19.384 1.00 93.81 248 GLU A N 1
ATOM 1880 C CA . GLU A 1 248 ? -12.286 -44.662 19.163 1.00 93.81 248 GLU A CA 1
ATOM 1881 C C . GLU A 1 248 ? -10.859 -44.974 19.619 1.00 93.81 248 GLU A C 1
ATOM 1883 O O . GLU A 1 248 ? -10.620 -46.008 20.251 1.00 93.81 248 GLU A O 1
ATOM 1888 N N . LYS A 1 249 ? -9.902 -44.082 19.331 1.00 93.06 249 LYS A N 1
ATOM 1889 C CA . LYS A 1 249 ? -8.523 -44.223 19.819 1.00 93.06 249 LYS A CA 1
ATOM 1890 C C . LYS A 1 249 ? -8.481 -44.253 21.346 1.00 93.06 249 LYS A C 1
ATOM 1892 O O . LYS A 1 249 ? -7.880 -45.165 21.912 1.00 93.06 249 LYS A O 1
ATOM 1897 N N . ALA A 1 250 ? -9.185 -43.335 22.010 1.00 89.69 250 ALA A N 1
ATOM 1898 C CA . ALA A 1 250 ? -9.265 -43.299 23.469 1.00 89.69 250 ALA A CA 1
ATOM 1899 C C . ALA A 1 250 ? -9.928 -44.563 24.057 1.00 89.69 250 ALA A C 1
ATOM 1901 O O . ALA A 1 250 ? -9.486 -45.080 25.086 1.00 89.69 250 ALA A O 1
ATOM 1902 N N . ALA A 1 251 ? -10.957 -45.105 23.399 1.00 91.25 251 ALA A N 1
ATOM 1903 C CA . ALA A 1 251 ? -11.603 -46.351 23.813 1.00 91.25 251 ALA A CA 1
ATOM 1904 C C . ALA A 1 251 ? -10.673 -47.570 23.659 1.00 91.25 251 ALA A C 1
ATOM 1906 O O . ALA A 1 251 ? -10.601 -48.412 24.559 1.00 91.25 251 ALA A O 1
ATOM 1907 N N . LYS A 1 252 ? -9.909 -47.650 22.560 1.00 89.00 252 LYS A N 1
ATOM 1908 C CA . LYS A 1 252 ? -8.913 -48.714 22.336 1.00 89.00 252 LYS A CA 1
ATOM 1909 C C . LYS A 1 252 ? -7.773 -48.668 23.350 1.00 89.00 252 LYS A C 1
ATOM 1911 O O . LYS A 1 252 ? -7.336 -49.722 23.807 1.00 89.00 252 LYS A O 1
ATOM 1916 N N . GLU A 1 253 ? -7.313 -47.480 23.741 1.00 87.62 253 GLU A N 1
ATOM 1917 C CA . GLU A 1 253 ? -6.289 -47.348 24.785 1.00 87.62 253 GLU A CA 1
ATOM 1918 C C . GLU A 1 253 ? -6.788 -47.810 26.157 1.00 87.62 253 GLU A C 1
ATOM 1920 O O . GLU A 1 253 ? -6.047 -48.490 26.867 1.00 87.62 253 GLU A O 1
ATOM 1925 N N . ARG A 1 254 ? -8.054 -47.538 26.507 1.00 84.81 254 ARG A N 1
ATOM 1926 C CA . ARG A 1 254 ? -8.656 -48.046 27.755 1.00 84.81 254 ARG A CA 1
ATOM 1927 C C . ARG A 1 254 ? -8.756 -49.570 27.795 1.00 84.81 254 ARG A C 1
ATOM 1929 O O . ARG A 1 254 ? -8.557 -50.155 28.854 1.00 84.81 254 ARG A O 1
ATOM 1936 N N . ASN A 1 255 ? -9.034 -50.204 26.657 1.00 81.38 255 ASN A N 1
ATOM 1937 C CA . ASN A 1 255 ? -9.174 -51.658 26.555 1.00 81.38 255 ASN A CA 1
ATOM 1938 C C . ASN A 1 255 ? -7.860 -52.395 26.282 1.00 81.38 255 ASN A C 1
ATOM 1940 O O . ASN A 1 255 ? -7.877 -53.619 26.158 1.00 81.38 255 ASN A O 1
ATOM 1944 N N . ARG A 1 256 ? -6.715 -51.704 26.185 1.00 79.31 256 ARG A N 1
ATOM 1945 C CA . ARG A 1 256 ? -5.435 -52.384 25.983 1.00 79.31 256 ARG A CA 1
ATOM 1946 C C . ARG A 1 256 ? -5.106 -53.157 27.266 1.00 79.31 256 ARG A C 1
ATOM 1948 O O . ARG A 1 256 ? -4.831 -52.521 28.287 1.00 79.31 256 ARG A O 1
ATOM 1955 N N . PRO A 1 257 ? -5.145 -54.506 27.254 1.00 70.44 257 PRO A N 1
ATOM 1956 C CA . PRO A 1 257 ? -4.898 -55.290 28.451 1.00 70.44 257 PRO A CA 1
ATOM 1957 C C . PRO A 1 257 ? -3.521 -54.910 28.969 1.00 70.44 257 PRO A C 1
ATOM 1959 O O . PRO A 1 257 ? -2.541 -54.900 28.216 1.00 70.44 257 PRO A O 1
ATOM 1962 N N . ARG A 1 258 ? -3.471 -54.521 30.245 1.00 65.88 258 ARG A N 1
ATOM 1963 C CA . ARG A 1 258 ? -2.242 -54.147 30.933 1.00 65.88 258 ARG A CA 1
ATOM 1964 C C . ARG A 1 258 ? -1.336 -55.366 30.883 1.00 65.88 258 ARG A C 1
ATOM 1966 O O . ARG A 1 258 ? -1.482 -56.263 31.705 1.00 65.88 258 ARG A O 1
ATOM 1973 N N . ARG A 1 259 ? -0.459 -55.420 29.876 1.00 61.66 259 ARG A N 1
ATOM 1974 C CA . ARG A 1 259 ? 0.540 -56.470 29.713 1.00 61.66 259 ARG A CA 1
ATOM 1975 C C . ARG A 1 259 ? 1.332 -56.442 31.009 1.00 61.66 259 ARG A C 1
ATOM 1977 O O . ARG A 1 259 ? 2.086 -55.502 31.260 1.00 61.66 259 ARG A O 1
ATOM 1984 N N . THR A 1 260 ? 1.043 -57.396 31.882 1.00 60.91 260 THR A N 1
ATOM 1985 C CA . THR A 1 260 ? 1.799 -57.659 33.091 1.00 60.91 260 THR A CA 1
ATOM 1986 C C . THR A 1 260 ? 3.212 -57.886 32.601 1.00 60.91 260 THR A C 1
ATOM 1988 O O . THR A 1 260 ? 3.509 -58.875 31.935 1.00 60.91 260 THR A O 1
ATOM 1991 N N . ARG A 1 261 ? 4.051 -56.868 32.803 1.00 56.84 261 ARG A N 1
ATOM 1992 C CA . ARG A 1 261 ? 5.478 -56.927 32.539 1.00 56.84 261 ARG A CA 1
ATOM 1993 C C . ARG A 1 261 ? 5.975 -58.063 33.417 1.00 56.84 261 ARG A C 1
ATOM 1995 O O . ARG A 1 261 ? 6.044 -57.902 34.630 1.00 56.84 261 ARG A O 1
ATOM 2002 N N . GLY A 1 262 ? 6.167 -59.227 32.803 1.00 50.06 262 GLY A N 1
ATOM 2003 C CA . GLY A 1 262 ? 6.726 -60.391 33.457 1.00 50.06 262 GLY A CA 1
ATOM 2004 C C . GLY A 1 262 ? 8.058 -59.975 34.044 1.00 50.06 262 GLY A C 1
ATOM 2005 O O . GLY A 1 262 ? 8.991 -59.638 33.317 1.00 50.06 262 GLY A O 1
ATOM 2006 N N . THR A 1 263 ? 8.102 -59.923 35.365 1.00 51.41 263 THR A N 1
ATOM 2007 C CA . THR A 1 263 ? 9.325 -59.843 36.138 1.00 51.41 263 THR A CA 1
ATOM 2008 C C . THR A 1 263 ? 10.043 -61.169 35.918 1.00 51.41 263 THR A C 1
ATOM 2010 O O . THR A 1 263 ? 9.790 -62.142 36.623 1.00 51.41 263 THR A O 1
ATOM 2013 N N . THR A 1 264 ? 10.911 -61.254 34.910 1.00 52.59 264 THR A N 1
ATOM 2014 C CA . THR A 1 264 ? 11.963 -62.272 34.913 1.00 52.59 264 THR A CA 1
ATOM 2015 C C . THR A 1 264 ? 12.928 -61.900 36.026 1.00 52.59 264 THR A C 1
ATOM 2017 O O . THR A 1 264 ? 13.857 -61.118 35.846 1.00 52.59 264 THR A O 1
ATOM 2020 N N . SER A 1 265 ? 12.604 -62.425 37.206 1.00 44.19 265 SER A N 1
ATOM 2021 C CA . SER A 1 265 ? 13.506 -62.629 38.324 1.00 44.19 265 SER A CA 1
ATOM 2022 C C . SER A 1 265 ? 14.673 -63.475 37.825 1.00 44.19 265 SER A C 1
ATOM 2024 O O . SER A 1 265 ? 14.496 -64.650 37.509 1.00 44.19 265 SER A O 1
ATOM 2026 N N . ASN A 1 266 ? 15.848 -62.864 37.721 1.00 47.25 266 ASN A N 1
ATOM 2027 C CA . ASN A 1 266 ? 17.097 -63.587 37.856 1.00 47.25 266 ASN A CA 1
ATOM 2028 C C . ASN A 1 266 ? 17.886 -62.951 39.007 1.00 47.25 266 ASN A C 1
ATOM 2030 O O . ASN A 1 266 ? 17.818 -61.745 39.240 1.00 47.25 266 ASN A O 1
ATOM 2034 N N . GLN A 1 267 ? 18.508 -63.828 39.779 1.00 51.81 267 GLN A N 1
ATOM 2035 C CA . GLN A 1 267 ? 18.914 -63.696 41.172 1.00 51.81 267 GLN A CA 1
ATOM 2036 C C . GLN A 1 267 ? 19.874 -62.548 41.521 1.00 51.81 267 GLN A C 1
ATOM 2038 O O . GLN A 1 267 ? 20.725 -62.143 40.740 1.00 51.81 267 GLN A O 1
ATOM 2043 N N . ASN A 1 268 ? 19.793 -62.191 42.809 1.00 51.12 268 ASN A N 1
ATOM 2044 C CA . ASN A 1 268 ? 20.831 -61.620 43.667 1.00 51.12 268 ASN A CA 1
ATOM 2045 C C . ASN A 1 268 ? 21.412 -60.257 43.290 1.00 51.12 268 ASN A C 1
ATOM 2047 O O . ASN A 1 268 ? 22.453 -60.155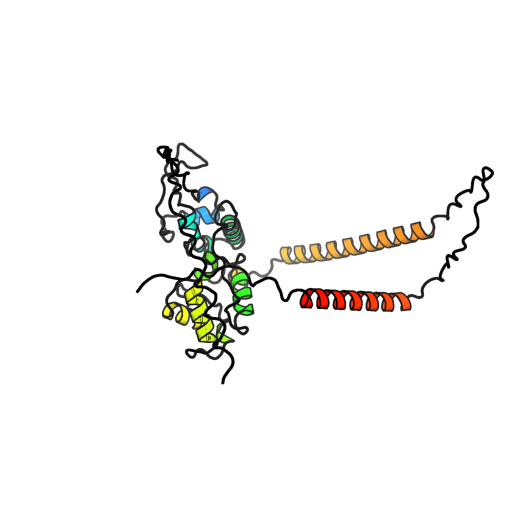 42.652 1.00 51.12 268 ASN A O 1
ATOM 2051 N N . SER A 1 269 ? 20.850 -59.218 43.909 1.00 45.56 269 SER A N 1
ATOM 2052 C CA . SER A 1 269 ? 21.627 -58.240 44.677 1.00 45.56 269 SER A CA 1
ATOM 2053 C C . SER A 1 269 ? 20.696 -57.487 45.619 1.00 45.56 269 SER A C 1
ATOM 2055 O O . SER A 1 269 ? 19.772 -56.794 45.204 1.00 45.56 269 SER A O 1
ATOM 2057 N N . LYS A 1 270 ? 20.945 -57.670 46.913 1.00 55.12 270 LYS A N 1
ATOM 2058 C CA . LYS A 1 270 ? 20.368 -56.932 48.032 1.00 55.12 270 LYS A CA 1
ATOM 2059 C C . LYS A 1 270 ? 20.609 -55.435 47.822 1.00 55.12 270 LYS A C 1
ATOM 2061 O O . LYS A 1 270 ? 21.718 -54.968 48.054 1.00 55.12 270 LYS A O 1
ATOM 2066 N N . VAL A 1 271 ? 19.581 -54.689 47.428 1.00 46.94 271 VAL A N 1
ATOM 2067 C CA . VAL A 1 271 ? 19.557 -53.232 47.581 1.00 46.94 271 VAL A CA 1
ATOM 2068 C C . VAL A 1 271 ? 18.230 -52.828 48.202 1.00 46.94 271 VAL A C 1
ATOM 2070 O O . VAL A 1 271 ? 17.158 -53.327 47.868 1.00 46.94 271 VAL A O 1
ATOM 2073 N N . VAL A 1 272 ? 18.402 -51.988 49.207 1.00 49.09 272 VAL A N 1
ATOM 2074 C CA . VAL A 1 272 ? 17.464 -51.497 50.199 1.00 49.09 272 VAL A CA 1
ATOM 2075 C C . VAL A 1 272 ? 16.247 -50.833 49.553 1.00 49.09 272 VAL A C 1
ATOM 2077 O O . VAL A 1 272 ? 16.351 -50.108 48.569 1.00 49.09 272 VAL A O 1
ATOM 2080 N N . PHE A 1 273 ? 15.090 -51.114 50.149 1.00 48.03 273 PHE A N 1
ATOM 2081 C CA . PHE A 1 273 ? 13.807 -50.470 49.900 1.00 48.03 273 PHE A CA 1
ATOM 2082 C C . PHE A 1 273 ? 13.906 -48.946 50.044 1.00 48.03 273 PHE A C 1
ATOM 2084 O O . PHE A 1 273 ? 14.224 -48.463 51.127 1.00 48.03 273 PHE A O 1
ATOM 2091 N N . GLU A 1 274 ? 13.453 -48.207 49.031 1.00 45.31 274 GLU A N 1
ATOM 2092 C CA . GLU A 1 274 ? 12.786 -46.928 49.267 1.00 45.31 274 GLU A CA 1
ATOM 2093 C C . GLU A 1 274 ? 11.417 -46.936 48.580 1.00 45.31 274 GLU A C 1
ATOM 2095 O O . GLU A 1 274 ? 11.253 -47.220 47.393 1.00 45.31 274 GLU A O 1
ATOM 2100 N N . LYS A 1 275 ? 10.402 -46.759 49.418 1.00 46.09 275 LYS A N 1
ATOM 2101 C CA . LYS A 1 275 ? 8.981 -46.966 49.168 1.00 46.09 275 LYS A CA 1
ATOM 2102 C C . LYS A 1 275 ? 8.396 -45.650 48.660 1.00 46.09 275 LYS A C 1
ATOM 2104 O O . LYS A 1 275 ? 8.397 -44.678 49.404 1.00 46.09 275 LYS A O 1
ATOM 2109 N N . MET A 1 276 ? 7.822 -45.626 47.457 1.00 47.34 276 MET A N 1
ATOM 2110 C CA . MET A 1 276 ? 6.896 -44.557 47.060 1.00 47.34 276 MET A CA 1
ATOM 2111 C C . MET A 1 276 ? 5.532 -45.148 46.671 1.00 47.34 276 MET A C 1
ATOM 2113 O O . MET A 1 276 ? 5.473 -46.018 45.798 1.00 47.34 276 MET A O 1
ATOM 2117 N N . PRO A 1 277 ? 4.429 -44.721 47.316 1.00 49.44 277 PRO A N 1
ATOM 2118 C CA . PRO A 1 277 ? 3.089 -45.186 46.989 1.00 49.44 277 PRO A CA 1
ATOM 2119 C C . PRO A 1 277 ? 2.566 -44.448 45.748 1.00 49.44 277 PRO A C 1
ATOM 2121 O O . PRO A 1 277 ? 2.315 -43.248 45.773 1.00 49.44 277 PRO A O 1
ATOM 2124 N N . GLY A 1 278 ? 2.412 -45.182 44.645 1.00 41.31 278 GLY A N 1
ATOM 2125 C CA . GLY A 1 278 ? 1.747 -44.711 43.431 1.00 41.31 278 GLY A CA 1
ATOM 2126 C C . GLY A 1 278 ? 0.247 -44.979 43.500 1.00 41.31 278 GLY A C 1
ATOM 2127 O O . GLY A 1 278 ? -0.218 -46.037 43.073 1.00 41.31 278 GLY A O 1
ATOM 2128 N N . ASP A 1 279 ? -0.473 -44.012 44.055 1.00 42.41 279 ASP A N 1
ATOM 2129 C CA . ASP A 1 279 ? -1.928 -43.934 44.150 1.00 42.41 279 ASP A CA 1
ATOM 2130 C C . ASP A 1 279 ? -2.583 -44.032 42.757 1.00 42.41 279 ASP A C 1
ATOM 2132 O O . ASP A 1 279 ? -2.289 -43.244 41.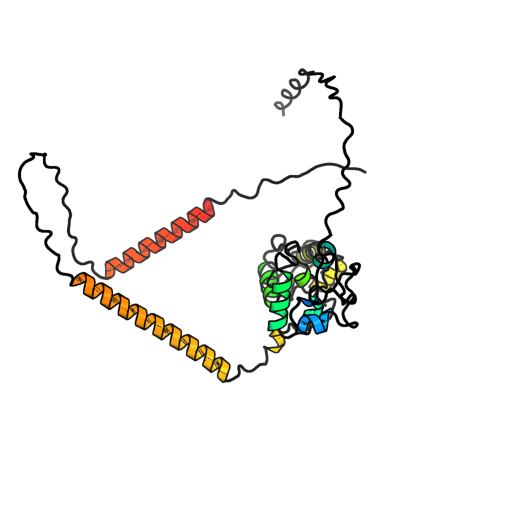853 1.00 42.41 279 ASP A O 1
ATOM 2136 N N . ARG A 1 280 ? -3.477 -45.007 42.549 1.00 52.41 280 ARG A N 1
ATOM 2137 C CA . ARG A 1 280 ? -4.379 -45.013 41.385 1.00 52.41 280 ARG A CA 1
ATOM 2138 C C . ARG A 1 280 ? -5.658 -44.305 41.795 1.00 52.41 280 ARG A C 1
ATOM 2140 O O . ARG A 1 280 ? -6.526 -44.912 42.414 1.00 52.41 280 ARG A O 1
ATOM 2147 N N . GLY A 1 281 ? -5.744 -43.030 41.429 1.00 47.91 281 GLY A N 1
ATOM 2148 C CA . GLY A 1 281 ? -6.922 -42.207 41.665 1.00 47.91 281 GLY A CA 1
ATOM 2149 C C . GLY A 1 281 ? -8.190 -42.769 40.997 1.00 47.91 281 GLY A C 1
ATOM 2150 O O . GLY A 1 281 ? -8.100 -43.416 39.945 1.00 47.91 281 GLY A O 1
ATOM 2151 N N . PRO A 1 282 ? -9.367 -42.534 41.602 1.00 53.19 282 PRO A N 1
ATOM 2152 C CA . PRO A 1 282 ? -10.651 -42.993 41.090 1.00 53.19 282 PRO A CA 1
ATOM 2153 C C . PRO A 1 282 ? -11.044 -42.246 39.809 1.00 53.19 282 PRO A C 1
ATOM 2155 O O . PRO A 1 282 ? -10.563 -41.147 39.532 1.00 53.19 282 PRO A O 1
ATOM 2158 N N . ALA A 1 283 ? -11.927 -42.867 39.022 1.00 55.69 283 ALA A N 1
ATOM 2159 C CA . ALA A 1 283 ? -12.490 -42.297 37.803 1.00 55.69 283 ALA A CA 1
ATOM 2160 C C . ALA A 1 283 ? -13.060 -40.893 38.072 1.00 55.69 283 ALA A C 1
ATOM 2162 O O . ALA A 1 283 ? -13.974 -40.731 38.879 1.00 55.69 283 ALA A O 1
ATOM 2163 N N . GLU A 1 284 ? -12.487 -39.880 37.417 1.00 49.94 284 GLU A N 1
ATOM 2164 C CA . GLU A 1 284 ? -12.889 -38.490 37.613 1.00 49.94 284 GLU A CA 1
ATOM 2165 C C . GLU A 1 284 ? -14.277 -38.219 37.028 1.00 49.94 284 GLU A C 1
ATOM 2167 O O . GLU A 1 284 ? -14.541 -38.399 35.838 1.00 49.94 284 GLU A O 1
ATOM 2172 N N . ASP A 1 285 ? -15.137 -37.739 37.917 1.00 58.03 285 ASP A N 1
ATOM 2173 C CA . ASP A 1 285 ? -16.482 -37.240 37.679 1.00 58.03 285 ASP A CA 1
ATOM 2174 C C . ASP A 1 285 ? -16.447 -36.047 36.687 1.00 58.03 285 ASP A C 1
ATOM 2176 O O . ASP A 1 285 ? -15.643 -35.124 36.876 1.00 58.03 285 ASP A O 1
ATOM 2180 N N . PRO A 1 286 ? -17.287 -35.992 35.631 1.00 55.78 286 PRO A N 1
ATOM 2181 C CA . PRO A 1 286 ? -17.265 -34.949 34.589 1.00 55.78 286 PRO A CA 1
ATOM 2182 C C . PRO A 1 286 ? -17.388 -33.496 35.087 1.00 55.78 286 PRO A C 1
ATOM 2184 O O . PRO A 1 286 ? -17.059 -32.563 34.348 1.00 55.78 286 PRO A O 1
ATOM 2187 N N . LYS A 1 287 ? -17.804 -33.269 36.339 1.00 57.47 287 LYS A N 1
ATOM 2188 C CA . LYS A 1 287 ? -17.776 -31.938 36.972 1.00 57.47 287 LYS A CA 1
ATOM 2189 C C . LYS A 1 287 ? -16.344 -31.431 37.210 1.00 57.47 287 LYS A C 1
ATOM 2191 O O . LYS A 1 287 ? -16.091 -30.241 37.042 1.00 57.47 287 LYS A O 1
ATOM 2196 N N . ASN A 1 288 ? -15.393 -32.330 37.467 1.00 59.00 288 ASN A N 1
ATOM 2197 C CA . ASN A 1 288 ? -13.986 -32.000 37.715 1.00 59.00 288 ASN A CA 1
ATOM 2198 C C . ASN A 1 288 ? -13.273 -31.503 36.438 1.00 59.00 288 ASN A C 1
ATOM 2200 O O . ASN A 1 288 ? -12.401 -30.637 36.488 1.00 59.00 288 ASN A O 1
ATOM 2204 N N . LEU A 1 289 ? -13.710 -31.954 35.254 1.00 73.31 289 LEU A N 1
ATOM 2205 C CA . LEU A 1 289 ? -13.129 -31.517 33.980 1.00 73.31 289 LEU A CA 1
ATOM 2206 C C . LEU A 1 289 ? -13.424 -30.037 33.674 1.00 73.31 289 LEU A C 1
ATOM 2208 O O . LEU A 1 289 ? -12.544 -29.323 33.190 1.00 73.31 289 LEU A O 1
ATOM 2212 N N . LYS A 1 290 ? -14.630 -29.548 34.002 1.00 76.88 290 LYS A N 1
ATOM 2213 C CA . LYS A 1 290 ? -14.979 -28.121 33.855 1.00 76.88 290 LYS A CA 1
ATOM 2214 C C . LYS A 1 290 ? -14.137 -27.235 34.770 1.00 76.88 290 LYS A C 1
ATOM 2216 O O . LYS A 1 290 ? -13.695 -26.167 34.344 1.00 76.88 290 LYS A O 1
ATOM 2221 N N . ASP A 1 291 ? -13.871 -27.687 35.990 1.00 81.44 291 ASP A N 1
ATOM 2222 C CA . ASP A 1 291 ? -13.044 -26.939 36.936 1.00 81.44 291 ASP A CA 1
ATOM 2223 C C . ASP A 1 291 ? -11.564 -26.954 36.542 1.00 81.44 291 ASP A C 1
ATOM 2225 O O . ASP A 1 291 ? -10.885 -25.929 36.658 1.00 81.44 291 ASP A O 1
ATOM 2229 N N . LYS A 1 292 ? -11.077 -28.058 35.961 1.00 80.50 292 LYS A N 1
ATOM 2230 C CA . LYS A 1 292 ? -9.746 -28.117 35.340 1.00 80.50 292 LYS A CA 1
ATOM 2231 C C . LYS A 1 292 ? -9.627 -27.183 34.139 1.00 80.50 292 LYS A C 1
ATOM 2233 O O . LYS A 1 292 ? -8.643 -26.449 34.065 1.00 80.50 292 LYS A O 1
ATOM 2238 N N . LEU A 1 293 ? -10.633 -27.121 33.260 1.00 87.19 293 LEU A N 1
ATOM 2239 C CA . LEU A 1 293 ? -10.644 -26.160 32.150 1.00 87.19 293 LEU A CA 1
ATOM 2240 C C . LEU A 1 293 ? -10.629 -24.711 32.656 1.00 87.19 293 LEU A C 1
ATOM 2242 O O . LEU A 1 293 ? -9.808 -23.920 32.202 1.00 87.19 293 LEU A O 1
ATOM 2246 N N . LYS A 1 294 ? -11.452 -24.373 33.658 1.00 91.50 294 LYS A N 1
ATOM 2247 C CA . LYS A 1 294 ? -11.434 -23.041 34.293 1.00 91.50 294 LYS A CA 1
ATOM 2248 C C . LYS A 1 294 ? -10.102 -22.714 34.971 1.00 91.50 294 LYS A C 1
ATOM 2250 O O . LYS A 1 294 ? -9.759 -21.541 35.122 1.00 91.50 294 LYS A O 1
ATOM 2255 N N . LYS A 1 295 ? -9.366 -23.719 35.449 1.00 91.19 295 LYS A N 1
ATOM 2256 C CA . LYS A 1 295 ? -8.040 -23.535 36.055 1.00 91.19 295 LYS A CA 1
ATOM 2257 C C . LYS A 1 295 ? -6.967 -23.297 34.990 1.00 91.19 295 LYS A C 1
ATOM 2259 O O . LYS A 1 295 ? -6.109 -22.444 35.193 1.00 91.19 295 LYS A O 1
ATOM 2264 N N . ILE A 1 296 ? -7.051 -23.994 33.855 1.00 91.31 296 ILE A N 1
ATOM 2265 C CA . ILE A 1 296 ? -6.168 -23.792 32.697 1.00 91.31 296 ILE A CA 1
ATOM 2266 C C . ILE A 1 296 ? -6.401 -22.411 32.076 1.00 91.31 296 ILE A C 1
ATOM 2268 O O . ILE A 1 296 ? -5.437 -21.686 31.851 1.00 91.31 296 ILE A O 1
ATOM 2272 N N . ASP A 1 297 ? -7.661 -22.015 31.888 1.00 93.44 297 ASP A N 1
ATOM 2273 C CA . ASP A 1 297 ? -8.040 -20.710 31.335 1.00 93.44 297 ASP A CA 1
ATOM 2274 C C . ASP A 1 297 ? -7.515 -19.547 32.197 1.00 93.44 297 ASP A C 1
ATOM 2276 O O . ASP A 1 297 ? -6.821 -18.654 31.709 1.00 93.44 297 ASP A O 1
ATOM 2280 N N . ARG A 1 298 ? -7.702 -19.627 33.525 1.00 93.62 298 ARG A N 1
ATOM 2281 C CA . ARG A 1 298 ? -7.102 -18.665 34.468 1.00 93.62 298 ARG A CA 1
ATOM 2282 C C . ARG A 1 298 ? -5.571 -18.666 34.423 1.00 93.62 298 ARG A C 1
ATOM 2284 O O . ARG A 1 298 ? -4.958 -17.603 34.515 1.00 93.62 298 ARG A O 1
ATOM 2291 N N . GLY A 1 299 ? -4.949 -19.833 34.255 1.00 92.56 299 GLY A N 1
ATOM 2292 C CA . GLY A 1 299 ? -3.498 -19.962 34.110 1.00 92.56 299 GLY A CA 1
ATOM 2293 C C . GLY A 1 299 ? -2.968 -19.267 32.853 1.00 92.56 299 GLY A C 1
ATOM 2294 O O . GLY A 1 299 ? -2.005 -18.505 32.939 1.00 92.56 299 GLY A O 1
ATOM 2295 N N . LEU A 1 300 ? -3.628 -19.468 31.711 1.00 89.56 300 LEU A N 1
ATOM 2296 C CA . LEU A 1 300 ? -3.309 -18.818 30.436 1.00 89.56 300 LEU A CA 1
ATOM 2297 C C . LEU A 1 300 ? -3.466 -17.301 30.521 1.00 89.56 300 LEU A C 1
ATOM 2299 O O . LEU A 1 300 ? -2.538 -16.578 30.166 1.00 89.56 300 LEU A O 1
ATOM 2303 N N . ARG A 1 301 ? -4.577 -16.821 31.087 1.00 93.75 301 ARG A N 1
ATOM 2304 C CA . ARG A 1 301 ? -4.822 -15.385 31.277 1.00 93.75 301 ARG A CA 1
ATOM 2305 C C . ARG A 1 301 ? -3.739 -14.730 32.137 1.00 93.75 301 ARG A C 1
ATOM 2307 O O . ARG A 1 301 ? -3.189 -13.705 31.753 1.00 93.75 301 ARG A O 1
ATOM 2314 N N . SER A 1 302 ? -3.337 -15.388 33.229 1.00 91.75 302 SER A N 1
ATOM 2315 C CA . SER A 1 302 ? -2.262 -14.896 34.106 1.00 91.75 302 SER A CA 1
ATOM 2316 C C . SER A 1 302 ? -0.871 -14.891 33.456 1.00 91.75 302 SER A C 1
ATOM 2318 O O . SER A 1 302 ? -0.003 -14.122 33.864 1.00 91.75 302 SER A O 1
ATOM 2320 N N . ARG A 1 303 ? -0.625 -15.764 32.468 1.00 91.25 303 ARG A N 1
ATOM 2321 C CA . ARG A 1 303 ? 0.627 -15.788 31.698 1.00 91.25 303 ARG A CA 1
ATOM 2322 C C . ARG A 1 303 ? 0.644 -14.698 30.635 1.00 91.25 303 ARG A C 1
ATOM 2324 O O . ARG A 1 303 ? 1.658 -14.029 30.506 1.00 91.25 303 ARG A O 1
ATOM 2331 N N . ILE A 1 304 ? -0.475 -14.486 29.943 1.00 84.75 304 ILE A N 1
ATOM 2332 C CA . ILE A 1 304 ? -0.632 -13.400 28.966 1.00 84.75 304 ILE A CA 1
ATOM 2333 C C . ILE A 1 304 ? -0.456 -12.043 29.656 1.00 84.75 304 ILE A C 1
ATOM 2335 O O . ILE A 1 304 ? 0.324 -11.221 29.193 1.00 84.75 304 ILE A O 1
ATOM 2339 N N . GLU A 1 305 ? -1.087 -11.835 30.814 1.00 89.19 305 GLU A N 1
ATOM 2340 C CA . GLU A 1 305 ? -0.910 -10.605 31.600 1.00 89.19 305 GLU A CA 1
ATOM 2341 C C . GLU A 1 305 ? 0.534 -10.410 32.093 1.00 89.19 305 GLU A C 1
ATOM 2343 O O . GLU A 1 305 ? 0.981 -9.274 32.232 1.00 89.19 305 GLU A O 1
ATOM 2348 N N . ARG A 1 306 ? 1.281 -11.499 32.329 1.00 90.06 306 ARG A N 1
ATOM 2349 C CA . ARG A 1 306 ? 2.708 -11.431 32.675 1.00 90.06 306 ARG A CA 1
ATOM 2350 C C . ARG A 1 306 ? 3.571 -11.041 31.485 1.00 90.06 306 ARG A C 1
ATOM 2352 O O . ARG A 1 306 ? 4.383 -10.148 31.636 1.00 90.06 306 ARG A O 1
ATOM 2359 N N . VAL A 1 307 ? 3.343 -11.637 30.316 1.00 78.38 307 VAL A N 1
ATOM 2360 C CA . VAL A 1 307 ? 4.062 -11.284 29.080 1.00 78.38 307 VAL A CA 1
ATOM 2361 C C . VAL A 1 307 ? 3.811 -9.821 28.706 1.00 78.38 307 VAL A C 1
ATOM 2363 O O . VAL A 1 307 ? 4.745 -9.113 28.364 1.00 78.38 307 VAL A O 1
ATOM 2366 N N . ILE A 1 308 ? 2.578 -9.333 28.871 1.00 81.12 308 ILE A N 1
ATOM 2367 C CA . ILE A 1 308 ? 2.240 -7.919 28.638 1.00 81.12 308 ILE A CA 1
ATOM 2368 C C . ILE A 1 308 ? 2.922 -6.990 29.661 1.00 81.12 308 ILE A C 1
ATOM 2370 O O . ILE A 1 308 ? 3.267 -5.861 29.328 1.00 81.12 308 ILE A O 1
ATOM 2374 N N . LYS A 1 309 ? 3.123 -7.435 30.909 1.00 83.44 309 LYS A N 1
ATOM 2375 C CA . LYS A 1 309 ? 3.809 -6.647 31.951 1.00 83.44 309 LYS A CA 1
ATOM 2376 C C . LYS A 1 309 ? 5.333 -6.736 31.911 1.00 83.44 309 LYS A C 1
ATOM 2378 O O . LYS A 1 309 ? 5.978 -5.826 32.419 1.00 83.44 309 LYS A O 1
ATOM 2383 N N . GLU A 1 310 ? 5.889 -7.822 31.385 1.00 71.81 310 GLU A N 1
ATOM 2384 C CA . GLU A 1 310 ? 7.334 -8.056 31.269 1.00 71.81 310 GLU A CA 1
ATOM 2385 C C . GLU A 1 310 ? 7.932 -7.449 29.993 1.00 71.81 310 GLU A C 1
ATOM 2387 O O . GLU A 1 310 ? 9.153 -7.424 29.865 1.00 71.81 310 GLU A O 1
ATOM 2392 N N . ASP A 1 311 ? 7.106 -6.852 29.125 1.00 57.41 311 ASP A N 1
ATOM 2393 C CA . ASP A 1 311 ? 7.560 -6.066 27.974 1.00 57.41 311 ASP A CA 1
ATOM 2394 C C . ASP A 1 311 ? 7.367 -4.531 28.113 1.00 57.41 311 ASP A C 1
ATOM 2396 O O . ASP A 1 311 ? 6.721 -3.904 27.273 1.00 57.41 311 ASP A O 1
ATOM 2400 N N . PRO A 1 312 ? 7.896 -3.854 29.159 1.00 54.41 312 PRO A N 1
ATOM 2401 C CA . PRO A 1 312 ? 7.950 -2.395 29.196 1.00 54.41 312 PRO A CA 1
ATOM 2402 C C . PRO A 1 312 ? 9.258 -1.836 28.593 1.00 54.41 312 PRO A C 1
ATOM 2404 O O . PRO A 1 312 ? 9.600 -0.688 28.873 1.00 54.41 312 PRO A O 1
ATOM 2407 N N . GLY A 1 313 ? 10.040 -2.623 27.834 1.00 53.62 313 GLY A N 1
ATOM 2408 C CA . GLY A 1 313 ? 11.497 -2.427 27.820 1.00 53.62 313 GLY A CA 1
ATOM 2409 C C . GLY A 1 313 ? 12.290 -2.581 26.522 1.00 53.62 313 GLY A C 1
ATOM 2410 O O . GLY A 1 313 ? 13.511 -2.473 26.605 1.00 53.62 313 GLY A O 1
ATOM 2411 N N . GLN A 1 314 ? 11.694 -2.789 25.344 1.00 46.69 314 GLN A N 1
ATOM 2412 C CA . GLN A 1 314 ? 12.452 -2.755 24.079 1.00 46.69 314 GLN A CA 1
ATOM 2413 C C . GLN A 1 314 ? 11.885 -1.748 23.074 1.00 46.69 314 GLN A C 1
ATOM 2415 O O . GLN A 1 314 ? 11.326 -2.110 22.048 1.00 46.69 314 GLN A O 1
ATOM 2420 N N . ASN A 1 315 ? 12.061 -0.457 23.374 1.00 45.62 315 ASN A N 1
ATOM 2421 C CA . ASN A 1 315 ? 12.357 0.563 22.357 1.00 45.62 315 ASN A CA 1
ATOM 2422 C C . ASN A 1 315 ? 12.853 1.865 23.012 1.00 45.62 315 ASN A C 1
ATOM 2424 O O . ASN A 1 315 ? 12.209 2.908 22.969 1.00 45.62 315 ASN A O 1
ATOM 2428 N N . GLN A 1 316 ? 14.030 1.798 23.636 1.00 49.59 316 GLN A N 1
ATOM 2429 C CA . GLN A 1 316 ? 14.893 2.964 23.839 1.00 49.59 316 GLN A CA 1
ATOM 2430 C C . GLN A 1 316 ? 16.349 2.547 23.626 1.00 49.59 316 GLN A C 1
ATOM 2432 O O . GLN A 1 316 ? 17.053 2.230 24.577 1.00 49.59 316 GLN A O 1
ATOM 2437 N N . GLN A 1 317 ? 16.797 2.526 22.371 1.00 42.38 317 GLN A N 1
ATOM 2438 C CA . GLN A 1 317 ? 18.210 2.673 22.011 1.00 42.38 317 GLN A CA 1
ATOM 2439 C C . GLN A 1 317 ? 18.320 2.869 20.500 1.00 42.38 317 GLN A C 1
ATOM 2441 O O . GLN A 1 317 ? 17.994 1.964 19.739 1.00 42.38 317 GLN A O 1
ATOM 2446 N N . GLY A 1 318 ? 18.770 4.047 20.060 1.00 38.72 318 GLY A N 1
ATOM 2447 C CA . GLY A 1 318 ? 19.050 4.247 18.640 1.00 38.72 318 GLY A CA 1
ATOM 2448 C C . GLY A 1 318 ? 19.184 5.685 18.152 1.00 38.72 318 GLY A C 1
ATOM 2449 O O . GLY A 1 318 ? 18.491 6.058 17.222 1.00 38.72 318 GLY A O 1
ATO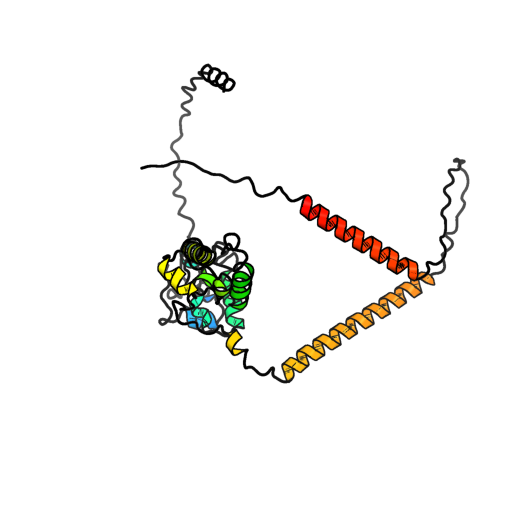M 2450 N N . ASN A 1 319 ? 20.122 6.432 18.736 1.00 39.59 319 ASN A N 1
ATOM 2451 C CA . ASN A 1 319 ? 20.930 7.465 18.071 1.00 39.59 319 ASN A CA 1
ATOM 2452 C C . ASN A 1 319 ? 20.242 8.740 17.548 1.00 39.59 319 ASN A C 1
ATOM 2454 O O . ASN A 1 319 ? 19.829 8.839 16.397 1.00 39.59 319 ASN A O 1
ATOM 2458 N N . THR A 1 320 ? 20.331 9.792 18.359 1.00 47.91 320 THR A N 1
ATOM 2459 C CA . THR A 1 320 ? 20.620 11.148 17.877 1.00 47.91 320 THR A CA 1
ATOM 2460 C C . THR A 1 320 ? 22.080 11.236 17.414 1.00 47.91 320 THR A C 1
ATOM 2462 O O . THR A 1 320 ? 22.974 10.820 18.155 1.00 47.91 320 THR A O 1
ATOM 2465 N N . PRO A 1 321 ? 22.343 11.865 16.261 1.00 48.28 321 PRO A N 1
ATOM 2466 C CA . PRO A 1 321 ? 23.514 12.708 16.085 1.00 48.28 321 PRO A CA 1
ATOM 2467 C C . PRO A 1 321 ? 23.084 14.175 16.063 1.00 48.28 321 PRO A C 1
ATOM 2469 O O . PRO A 1 321 ? 22.134 14.563 15.382 1.00 48.28 321 PRO A O 1
ATOM 2472 N N . THR A 1 322 ? 23.801 14.964 16.848 1.00 53.06 322 THR A N 1
ATOM 2473 C CA . THR A 1 322 ? 23.809 16.419 16.826 1.00 53.06 322 THR A CA 1
ATOM 2474 C C . THR A 1 322 ? 24.570 16.973 15.616 1.00 53.06 322 THR A C 1
ATOM 2476 O O . THR A 1 322 ? 25.438 16.311 15.048 1.00 53.06 322 THR A O 1
ATOM 2479 N N . ASP A 1 323 ? 24.250 18.243 15.354 1.00 45.50 323 ASP A N 1
ATOM 2480 C CA . ASP A 1 323 ? 25.087 19.323 14.811 1.00 45.50 323 ASP A CA 1
ATOM 2481 C C . ASP A 1 323 ? 25.025 19.657 13.314 1.00 45.50 323 ASP A C 1
ATOM 2483 O O . ASP A 1 323 ? 25.268 18.829 12.440 1.00 45.50 323 ASP A O 1
ATOM 2487 N N . GLY A 1 324 ? 24.807 20.957 13.056 1.00 40.75 324 GLY A N 1
ATOM 2488 C CA . GLY A 1 324 ? 25.303 21.631 11.856 1.00 40.75 324 GLY A CA 1
ATOM 2489 C C . GLY A 1 324 ? 24.503 22.847 11.372 1.00 40.75 324 GLY A C 1
ATOM 2490 O O . GLY A 1 324 ? 23.576 22.690 10.590 1.00 40.75 324 GLY A O 1
ATOM 2491 N N . GLU A 1 325 ? 24.961 24.044 11.759 1.00 41.16 325 GLU A N 1
ATOM 2492 C CA . GLU A 1 325 ? 25.004 25.278 10.940 1.00 41.16 325 GLU A CA 1
ATOM 2493 C C . GLU A 1 325 ? 23.705 25.950 10.431 1.00 41.16 325 GLU A C 1
ATOM 2495 O O . GLU A 1 325 ? 23.223 25.689 9.328 1.00 41.16 325 GLU A O 1
ATOM 2500 N N . LYS A 1 326 ? 23.252 26.985 11.158 1.00 42.19 326 LYS A N 1
ATOM 2501 C CA . LYS A 1 326 ? 23.401 28.411 10.777 1.00 42.19 326 LYS A CA 1
ATOM 2502 C C . LYS A 1 326 ? 22.973 29.351 11.901 1.00 42.19 326 LYS A C 1
ATOM 2504 O O . LYS A 1 326 ? 21.976 29.035 12.583 1.00 42.19 326 LYS A O 1
#

Sequence (326 aa):
MAAYFKLWIISSLLGLTSSDLQAKRSPSFERKIGAAPTPTIDLSLMPACVQGSCISPSAKPINCPTVPAPCPSDATNTTCVTYPQDCYCKQTIPLACAWSCSWWNWLLAEDWFARPDVCASAPNITFDALPPCAKDCIWQSSFDYGCITHTKNCFCTHGSLYGCDRKCKAVADNGPGGKVASWFAEQCSVTIEVANNALMGSSFEEARDPPWKKLKGHKLRWYEIMALTVAAATSVMLVAVWGLLNVEKAAKERNRPRRTRGTTSNQNSKVVFEKMPGDRGPAEDPKNLKDKLKKIDRGLRSRIERVIKEDPGQNQQGNTPTDGEK

Radius of gyration: 33.93 Å; Cα contacts (8 Å, |Δi|>4): 273; chains: 1; bounding box: 80×92×79 Å

pLDDT: mean 74.34, std 18.29, range [38.34, 97.75]

Solvent-accessible surface area (backbone atoms only — not comparable to full-atom values): 20264 Å² total; per-residue (Å²): 145,88,88,83,85,84,80,83,76,79,83,83,79,76,87,74,85,88,75,87,81,84,71,82,74,67,84,76,80,76,69,81,69,70,75,73,81,76,60,61,40,65,55,88,75,46,46,72,65,36,34,62,38,54,71,35,91,86,34,81,82,72,98,50,69,71,43,86,40,56,26,95,91,38,71,84,42,63,83,38,70,24,32,44,27,78,52,51,43,69,40,41,57,79,58,60,40,27,66,80,38,56,56,70,56,32,52,48,42,52,52,55,44,58,31,77,91,57,24,58,81,38,56,63,62,77,62,83,82,41,50,81,62,30,30,64,47,41,55,51,46,36,37,72,64,66,26,72,82,38,30,34,31,58,57,48,56,49,39,57,48,82,63,23,46,70,66,26,81,40,61,51,94,85,26,57,25,31,47,45,20,52,50,47,12,64,71,56,74,46,54,61,68,59,22,49,39,17,58,73,64,49,32,83,53,76,69,71,70,48,61,64,57,65,48,72,75,55,70,75,49,73,65,56,55,48,51,54,50,51,53,51,53,49,53,52,51,52,53,49,53,53,52,51,56,51,51,53,50,54,52,52,60,71,65,52,76,79,75,76,76,78,78,81,82,73,82,88,78,97,71,83,90,80,90,76,89,82,80,82,78,75,88,79,56,77,70,56,55,56,54,49,50,55,50,49,52,53,50,52,52,56,47,53,56,43,57,65,66,72,60,85,74,90,86,86,86,83,81,88,81,86,90,83,91,133

Mean predicted aligned error: 18.25 Å

Secondary structure (DSSP, 8-state):
--S-SSSSSGGG---------------------PPPPPPEEEGGGS-HHHHHHHSSTTSPPPSSPPEE--BTTBTT----EEEEHHHHTT-SGGGGGGGGS-HHHHHHHHHHHHSTTTTTTPPBPP-TTS-HHHHHHHHHHHHHTT-TT-BHHHHHHS---TTGGGGS---STTSHHHHHHHHHHHHHT--HHHHHHHHTT--SS-----GGGGGTT----HHHHHHHHHHHHHHHHHHHHHHHHHHHHHHHHHTS------------------------PPPPPHHHHHHHHHHHHHHHHHHHHHHHHH-S-SS-----------

Organism: NCBI:txid1095630